Protein AF-G4Z633-F1 (afdb_monomer_lite)

Structure (mmCIF, N/CA/C/O backbone):
data_AF-G4Z633-F1
#
_entry.id   AF-G4Z633-F1
#
loop_
_atom_site.group_PDB
_atom_site.id
_atom_site.type_symbol
_atom_site.label_atom_id
_atom_site.label_alt_id
_atom_site.label_comp_id
_atom_site.label_asym_id
_atom_site.label_entity_id
_atom_site.label_seq_id
_atom_site.pdbx_PDB_ins_code
_atom_site.Cartn_x
_atom_site.Cartn_y
_atom_site.Cartn_z
_atom_site.occupancy
_atom_site.B_iso_or_equiv
_atom_site.auth_seq_id
_atom_site.auth_comp_id
_atom_site.auth_asym_id
_atom_site.auth_atom_id
_atom_site.pdbx_PDB_model_num
ATOM 1 N N . MET A 1 1 ? 22.213 8.810 -9.784 1.00 50.97 1 MET A N 1
ATOM 2 C CA . MET A 1 1 ? 20.833 9.022 -9.292 1.00 50.97 1 MET A CA 1
ATOM 3 C C . MET A 1 1 ? 20.767 9.474 -7.832 1.00 50.97 1 MET A C 1
ATOM 5 O O . MET A 1 1 ? 19.815 10.160 -7.509 1.00 50.97 1 MET A O 1
ATOM 9 N N . LEU A 1 2 ? 21.769 9.192 -6.983 1.00 57.53 2 LEU A N 1
ATOM 10 C CA . LEU A 1 2 ? 21.791 9.635 -5.573 1.00 57.53 2 LEU A CA 1
ATOM 11 C C . LEU A 1 2 ? 21.740 11.168 -5.392 1.00 57.53 2 LEU A C 1
ATOM 13 O O . LEU A 1 2 ? 20.987 11.658 -4.566 1.00 57.53 2 LEU A O 1
ATOM 17 N N . ALA A 1 3 ? 22.414 11.928 -6.261 1.00 72.62 3 ALA A N 1
ATOM 18 C CA . ALA A 1 3 ? 22.483 13.388 -6.144 1.00 72.62 3 ALA A CA 1
ATOM 19 C C . ALA A 1 3 ? 21.127 14.120 -6.228 1.00 72.62 3 ALA A C 1
ATOM 21 O O . ALA A 1 3 ? 21.006 15.223 -5.707 1.00 72.62 3 ALA A O 1
ATOM 22 N N . LEU A 1 4 ? 20.117 13.538 -6.890 1.00 76.69 4 LEU A N 1
ATOM 23 C CA . LEU A 1 4 ? 18.802 14.177 -7.018 1.00 76.69 4 LEU A CA 1
ATOM 24 C C . LEU A 1 4 ? 17.960 13.988 -5.750 1.00 76.69 4 LEU A C 1
ATOM 26 O O . LEU A 1 4 ? 17.266 14.915 -5.343 1.00 76.69 4 LEU A O 1
ATOM 30 N N . ALA A 1 5 ? 18.053 12.813 -5.118 1.00 76.88 5 ALA A N 1
ATOM 31 C CA . ALA A 1 5 ? 17.389 12.536 -3.847 1.00 76.88 5 ALA A CA 1
ATOM 32 C C . ALA A 1 5 ? 17.946 13.450 -2.747 1.00 76.88 5 ALA A C 1
ATOM 34 O O . ALA A 1 5 ? 17.180 14.164 -2.110 1.00 76.88 5 ALA A O 1
ATOM 35 N N . ASP A 1 6 ? 19.274 13.563 -2.656 1.00 82.44 6 ASP A N 1
ATOM 36 C CA . ASP A 1 6 ? 19.938 14.432 -1.677 1.00 82.44 6 ASP A CA 1
ATOM 37 C C . ASP A 1 6 ? 19.557 15.918 -1.858 1.00 82.44 6 ASP A C 1
ATOM 39 O O . ASP A 1 6 ? 19.389 16.659 -0.887 1.00 82.44 6 ASP A O 1
ATOM 43 N N . GLN A 1 7 ? 19.381 16.370 -3.107 1.00 81.81 7 GLN A N 1
ATOM 44 C CA . GLN A 1 7 ? 18.915 17.729 -3.412 1.00 81.81 7 GLN A CA 1
ATOM 45 C C . GLN A 1 7 ? 17.452 17.953 -3.010 1.00 81.81 7 GLN A C 1
ATOM 47 O O . GLN A 1 7 ? 17.113 19.031 -2.515 1.00 81.81 7 GLN A O 1
ATOM 52 N N . CYS A 1 8 ? 16.590 16.951 -3.195 1.00 84.25 8 CYS A N 1
ATOM 53 C CA . CYS A 1 8 ? 15.192 17.018 -2.768 1.00 84.25 8 CYS A CA 1
ATOM 54 C C . CYS A 1 8 ? 15.077 17.031 -1.246 1.00 84.25 8 CYS A C 1
ATOM 56 O O . CYS A 1 8 ? 14.347 17.859 -0.705 1.00 84.25 8 CYS A O 1
ATOM 58 N N . ASP A 1 9 ? 15.840 16.180 -0.566 1.00 86.06 9 ASP A N 1
ATOM 59 C CA . ASP A 1 9 ? 15.861 16.098 0.892 1.00 86.06 9 ASP A CA 1
ATOM 60 C C . ASP A 1 9 ? 16.397 17.397 1.501 1.00 86.06 9 ASP A C 1
ATOM 62 O O . ASP A 1 9 ? 15.840 17.917 2.467 1.00 86.06 9 ASP A O 1
ATOM 66 N N . SER A 1 10 ? 17.417 18.000 0.881 1.00 86.81 10 SER A N 1
ATOM 67 C CA . SER A 1 10 ? 17.934 19.309 1.287 1.00 86.81 10 SER A CA 1
ATOM 68 C C . SER A 1 10 ? 16.900 20.432 1.122 1.00 86.81 10 SER A C 1
ATOM 70 O O . SER A 1 10 ? 16.753 21.274 2.012 1.00 86.81 10 SER A O 1
ATOM 72 N N . ALA A 1 11 ? 16.152 20.448 0.013 1.00 87.44 11 ALA A N 1
ATOM 73 C CA . ALA A 1 11 ? 15.092 21.430 -0.218 1.00 87.44 11 ALA A CA 1
ATOM 74 C C . ALA A 1 11 ? 13.891 21.221 0.724 1.00 87.44 11 ALA A C 1
ATOM 76 O O . ALA A 1 11 ? 13.355 22.194 1.257 1.00 87.44 11 ALA A O 1
ATOM 77 N N . ALA A 1 12 ? 13.513 19.967 0.985 1.00 87.31 12 ALA A N 1
ATOM 78 C CA . ALA A 1 12 ? 12.457 19.612 1.929 1.00 87.31 12 ALA A CA 1
ATOM 79 C C . ALA A 1 12 ? 12.829 20.000 3.366 1.00 87.31 12 ALA A C 1
ATOM 81 O O . ALA A 1 12 ? 12.036 20.650 4.044 1.00 87.31 12 ALA A O 1
ATOM 82 N N . ALA A 1 13 ? 14.056 19.700 3.803 1.00 88.88 13 ALA A N 1
ATOM 83 C CA . ALA A 1 13 ? 14.563 20.102 5.112 1.00 88.88 13 ALA A CA 1
ATOM 84 C C . ALA A 1 13 ? 14.594 21.630 5.266 1.00 88.88 13 ALA A C 1
ATOM 86 O O . ALA A 1 13 ? 14.241 22.156 6.320 1.00 88.88 13 ALA A O 1
ATOM 87 N N . TRP A 1 14 ? 14.954 22.357 4.204 1.00 92.00 14 TRP A N 1
ATOM 88 C CA . TRP A 1 14 ? 14.932 23.820 4.201 1.00 92.00 14 TRP A CA 1
ATOM 89 C C . TRP A 1 14 ? 13.507 24.383 4.338 1.00 92.00 14 TRP A C 1
ATOM 91 O O . TRP A 1 14 ? 13.270 25.262 5.168 1.00 92.00 14 TRP A O 1
ATOM 101 N N . LEU A 1 15 ? 12.538 23.837 3.592 1.00 90.12 15 LEU A N 1
ATOM 102 C CA . LEU A 1 15 ? 11.120 24.208 3.709 1.00 90.12 15 LEU A CA 1
ATOM 103 C C . LEU A 1 15 ? 10.541 23.871 5.089 1.00 90.12 15 LEU A C 1
ATOM 105 O O . LEU A 1 15 ? 9.742 24.639 5.632 1.00 90.12 15 LEU A O 1
ATOM 109 N N . GLN A 1 16 ? 10.957 22.744 5.667 1.00 91.69 16 GLN A N 1
ATOM 110 C CA . GLN A 1 16 ? 10.546 22.305 6.996 1.00 91.69 16 GLN A CA 1
ATOM 111 C C . GLN A 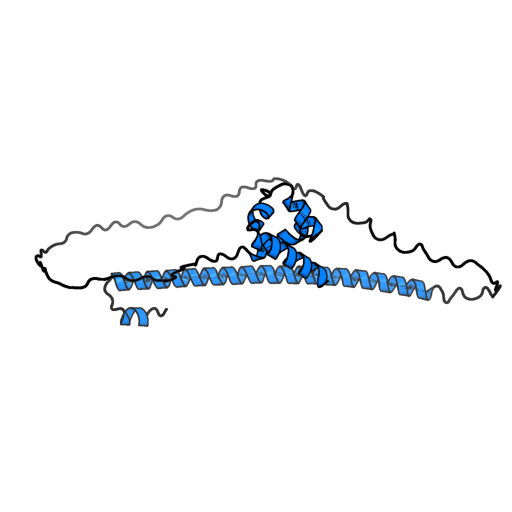1 16 ? 11.127 23.206 8.093 1.00 91.69 16 GLN A C 1
ATOM 113 O O . GLN A 1 16 ? 10.398 23.614 8.993 1.00 91.69 16 GLN A O 1
ATOM 118 N N . GLN A 1 17 ? 12.404 23.588 7.992 1.00 89.31 17 GLN A N 1
ATOM 119 C CA . GLN A 1 17 ? 13.057 24.497 8.939 1.00 89.31 17 GLN A CA 1
ATOM 120 C C . GLN A 1 17 ? 12.431 25.900 8.923 1.00 89.31 17 GLN A C 1
ATOM 122 O O . GLN A 1 17 ? 12.363 26.555 9.961 1.00 89.31 17 GLN A O 1
ATOM 127 N N . GLY A 1 18 ? 11.946 26.348 7.762 1.00 86.31 18 GLY A N 1
ATOM 128 C CA . GLY A 1 18 ? 11.204 27.602 7.624 1.00 86.31 18 GLY A CA 1
ATOM 129 C C . GLY A 1 18 ? 9.728 27.522 8.029 1.00 86.31 18 GLY A C 1
ATOM 130 O O . GLY A 1 18 ? 9.049 28.544 7.987 1.00 86.31 18 GLY A O 1
ATOM 131 N N . GLY A 1 19 ? 9.203 26.337 8.367 1.00 88.25 19 GLY A N 1
ATOM 132 C CA . GLY A 1 19 ? 7.770 26.134 8.621 1.00 88.25 19 GLY A CA 1
ATOM 133 C C . GLY A 1 19 ? 6.880 26.422 7.404 1.00 88.25 19 GLY A C 1
ATOM 134 O O . GLY A 1 19 ? 5.682 26.638 7.553 1.00 88.25 19 GLY A O 1
ATOM 135 N N . MET A 1 20 ? 7.453 26.448 6.195 1.00 90.44 20 MET A N 1
ATOM 136 C CA . MET A 1 20 ? 6.768 26.864 4.964 1.00 90.44 20 MET A CA 1
ATOM 137 C C . MET A 1 20 ? 6.373 25.692 4.065 1.00 90.44 20 MET A C 1
ATOM 139 O O . MET A 1 20 ? 5.813 25.904 2.992 1.00 90.44 20 MET A O 1
ATOM 143 N N . ILE A 1 21 ? 6.640 24.456 4.492 1.00 88.69 21 ILE A N 1
ATOM 144 C CA . ILE A 1 21 ? 6.347 23.250 3.710 1.00 88.6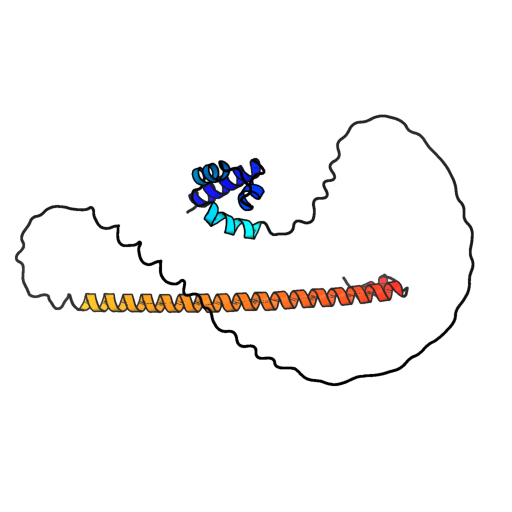9 21 ILE A CA 1
ATOM 145 C C . ILE A 1 21 ? 4.851 23.123 3.386 1.00 88.69 21 ILE A C 1
ATOM 147 O O . ILE A 1 21 ? 4.485 22.890 2.236 1.00 88.69 21 ILE A O 1
ATOM 151 N N . GLU A 1 22 ? 3.971 23.375 4.359 1.00 89.00 22 GLU A N 1
ATOM 152 C CA . GLU A 1 22 ? 2.524 23.320 4.136 1.00 89.00 22 GLU A CA 1
ATOM 153 C C . GLU A 1 22 ? 2.033 24.442 3.218 1.00 89.00 22 GLU A C 1
ATOM 155 O O . GLU A 1 22 ? 1.250 24.184 2.306 1.00 89.00 22 GLU A O 1
ATOM 160 N N . LEU A 1 23 ? 2.521 25.670 3.418 1.00 87.56 23 LEU A N 1
ATOM 161 C CA . LEU A 1 23 ? 2.158 26.827 2.591 1.00 87.56 23 LEU A CA 1
ATOM 162 C C . LEU A 1 23 ? 2.595 26.625 1.137 1.00 87.56 23 LEU A C 1
ATOM 164 O O . LEU A 1 23 ? 1.841 26.912 0.207 1.00 87.56 23 LEU A O 1
ATOM 168 N N . TYR A 1 24 ? 3.790 26.069 0.940 1.00 88.56 24 TYR A N 1
ATOM 169 C CA . TYR A 1 24 ? 4.311 25.729 -0.377 1.00 88.56 24 TYR A CA 1
ATOM 170 C C . TYR A 1 24 ? 3.452 24.667 -1.072 1.00 88.56 24 TYR A C 1
ATOM 172 O O . TYR A 1 24 ? 3.054 24.855 -2.221 1.00 88.56 24 TYR A O 1
ATOM 180 N N . HIS A 1 25 ? 3.094 23.586 -0.373 1.00 87.00 25 HIS A N 1
ATOM 181 C CA . HIS A 1 25 ? 2.258 22.525 -0.942 1.00 87.00 25 HIS A CA 1
ATOM 182 C C . HIS A 1 25 ? 0.812 22.953 -1.214 1.00 87.00 25 HIS A C 1
ATOM 184 O O . HIS A 1 25 ? 0.200 22.440 -2.150 1.00 87.00 25 HIS A O 1
ATOM 190 N N . ARG A 1 26 ? 0.270 23.897 -0.437 1.00 87.06 26 ARG A N 1
ATOM 191 C CA . ARG A 1 26 ? -1.062 24.482 -0.664 1.00 87.06 26 ARG A CA 1
ATOM 192 C C . ARG A 1 26 ? -1.075 25.540 -1.772 1.00 87.06 26 ARG A C 1
ATOM 194 O O . ARG A 1 26 ? -2.150 25.942 -2.204 1.00 87.06 26 ARG A O 1
ATOM 201 N N . GLY A 1 27 ? 0.094 25.976 -2.250 1.00 87.19 27 GLY A N 1
ATOM 202 C CA . GLY A 1 27 ? 0.210 27.067 -3.221 1.00 87.19 27 GLY A CA 1
ATOM 203 C C . GLY A 1 27 ? -0.073 28.451 -2.624 1.00 87.19 27 GLY A C 1
ATOM 204 O O . GLY A 1 27 ? -0.324 29.393 -3.367 1.00 87.19 27 GLY A O 1
ATOM 205 N N . GLU A 1 28 ? -0.031 28.570 -1.296 1.00 89.38 28 GLU A N 1
ATOM 206 C CA . GLU A 1 28 ? -0.253 29.811 -0.537 1.00 89.38 28 GLU A CA 1
ATOM 207 C C . GLU A 1 28 ? 1.065 30.509 -0.164 1.00 89.38 28 GLU A C 1
ATOM 209 O O . GLU A 1 28 ? 1.076 31.503 0.558 1.00 89.38 28 GLU A O 1
ATOM 214 N N . ALA A 1 29 ? 2.194 29.979 -0.631 1.00 87.88 29 ALA A N 1
ATOM 215 C CA . ALA A 1 29 ? 3.501 30.562 -0.391 1.00 87.88 29 ALA A CA 1
ATOM 216 C C . ALA A 1 29 ? 3.714 31.881 -1.149 1.00 87.88 29 ALA A C 1
ATOM 218 O O . ALA A 1 29 ? 3.215 32.077 -2.259 1.00 87.88 29 ALA A O 1
ATOM 219 N N . ASP A 1 30 ? 4.543 32.752 -0.570 1.00 90.06 30 ASP A N 1
ATOM 220 C CA . ASP A 1 30 ? 5.004 33.979 -1.219 1.00 90.06 30 ASP A CA 1
ATOM 221 C C . ASP A 1 30 ? 5.617 33.692 -2.594 1.00 90.06 30 ASP A C 1
ATOM 223 O O . ASP A 1 30 ? 6.316 32.697 -2.780 1.00 90.06 30 ASP A O 1
ATOM 227 N N . GLN A 1 31 ? 5.449 34.615 -3.546 1.00 89.19 31 GLN A N 1
ATOM 228 C CA . GLN A 1 31 ? 5.941 34.467 -4.929 1.00 89.19 31 GLN A CA 1
ATOM 229 C C . GLN A 1 31 ? 7.456 34.209 -5.028 1.00 89.19 31 GLN A C 1
ATOM 231 O O . GLN A 1 31 ? 7.930 33.664 -6.022 1.00 89.19 31 GLN A O 1
ATOM 236 N N . ASN A 1 32 ? 8.220 34.563 -3.992 1.00 91.12 32 ASN A N 1
ATOM 237 C CA . ASN A 1 32 ? 9.661 34.324 -3.924 1.00 91.12 32 ASN A CA 1
ATOM 238 C C . ASN A 1 32 ? 10.023 32.894 -3.492 1.00 91.12 32 ASN A C 1
ATOM 240 O O . ASN A 1 32 ? 11.133 32.441 -3.772 1.00 91.12 32 ASN A O 1
ATOM 244 N N . LEU A 1 33 ? 9.121 32.180 -2.811 1.00 88.94 33 LEU A N 1
ATOM 245 C CA . LEU A 1 33 ? 9.393 30.850 -2.270 1.00 88.94 33 LEU A CA 1
ATOM 246 C C . LEU A 1 33 ? 9.562 29.797 -3.382 1.00 88.94 33 LEU A C 1
ATOM 248 O O . LEU A 1 33 ? 10.562 29.080 -3.344 1.00 88.94 33 LEU A O 1
ATOM 252 N N . PRO A 1 34 ? 8.690 29.716 -4.413 1.00 88.12 34 PRO A N 1
ATOM 253 C CA . PRO A 1 34 ? 8.869 28.761 -5.506 1.00 88.12 34 PRO A CA 1
ATOM 254 C C . PRO A 1 34 ? 10.168 28.949 -6.275 1.00 88.12 34 PRO A C 1
ATOM 256 O O . PRO A 1 34 ? 10.821 27.961 -6.589 1.00 88.12 34 PRO A O 1
ATOM 259 N N . VAL A 1 35 ? 10.592 30.196 -6.486 1.00 90.50 35 VAL A N 1
ATOM 260 C CA . VAL A 1 35 ? 11.853 30.509 -7.171 1.00 90.50 35 VAL A CA 1
ATOM 261 C C . VAL A 1 35 ? 13.055 30.005 -6.366 1.00 90.50 35 VAL A C 1
ATOM 263 O O . VAL A 1 35 ? 13.997 29.456 -6.932 1.00 90.50 35 VAL A O 1
ATOM 266 N N . GLN A 1 36 ? 13.031 30.145 -5.038 1.00 88.50 36 GLN A N 1
ATOM 267 C CA . GLN A 1 36 ? 14.106 29.645 -4.172 1.00 88.50 36 GLN A CA 1
ATOM 268 C C . GLN A 1 36 ? 14.142 28.115 -4.103 1.00 88.50 36 GLN A C 1
ATOM 270 O O . GLN A 1 36 ? 15.223 27.526 -4.039 1.00 88.50 36 GLN A O 1
ATOM 275 N N . VAL A 1 37 ? 12.976 27.469 -4.137 1.00 90.06 37 VAL A N 1
ATOM 276 C CA . VAL A 1 37 ? 12.876 26.006 -4.188 1.00 90.06 37 VAL A CA 1
ATOM 277 C C . VAL A 1 37 ? 13.373 25.484 -5.537 1.00 90.06 37 VAL A C 1
ATOM 279 O O . VAL A 1 37 ? 14.175 24.557 -5.558 1.00 90.06 37 VAL A O 1
ATOM 282 N N . GLU A 1 38 ? 12.996 26.123 -6.645 1.00 89.12 38 GLU A N 1
ATOM 283 C CA . GLU A 1 38 ? 13.435 25.766 -8.000 1.00 89.12 38 GLU A CA 1
ATOM 284 C C . GLU A 1 38 ? 14.951 25.947 -8.189 1.00 89.12 38 GLU A C 1
ATOM 286 O O . GLU A 1 38 ? 15.607 25.095 -8.786 1.00 89.12 38 GLU A O 1
ATOM 291 N N . GLN A 1 39 ? 15.545 26.994 -7.599 1.00 87.94 39 GLN A N 1
ATOM 292 C CA . GLN A 1 39 ? 17.004 27.185 -7.585 1.00 87.94 39 GLN A CA 1
ATOM 293 C C . GLN A 1 39 ? 17.753 26.066 -6.851 1.00 87.94 39 GLN A C 1
ATOM 295 O O . GLN A 1 39 ? 18.883 25.741 -7.214 1.00 87.94 39 GLN A O 1
ATOM 300 N N . ARG A 1 40 ? 17.153 25.497 -5.800 1.00 86.69 40 ARG A N 1
ATOM 301 C CA . ARG A 1 40 ? 17.761 24.422 -5.000 1.00 86.69 40 ARG A CA 1
ATOM 302 C C . ARG A 1 40 ? 17.497 23.044 -5.592 1.00 86.69 40 ARG A C 1
ATOM 304 O O . ARG A 1 40 ? 18.358 22.173 -5.522 1.00 86.69 40 ARG A O 1
ATOM 311 N N . CYS A 1 41 ? 16.313 22.851 -6.158 1.00 89.25 41 CYS A N 1
ATOM 312 C CA . CYS A 1 41 ? 15.884 21.603 -6.753 1.00 89.25 41 CYS A CA 1
ATOM 313 C C . CYS A 1 41 ? 14.908 21.889 -7.914 1.00 89.25 41 CYS A C 1
ATOM 315 O O . CYS A 1 41 ? 13.710 22.084 -7.688 1.00 89.25 41 CYS A O 1
ATOM 317 N N . PRO A 1 42 ? 15.395 21.863 -9.168 1.00 87.00 42 PRO A N 1
ATOM 318 C CA . PRO A 1 42 ? 14.579 22.161 -10.349 1.00 87.00 42 PRO A CA 1
ATOM 319 C C . PRO A 1 42 ? 13.367 21.235 -10.522 1.00 87.00 42 PRO A C 1
ATOM 321 O O . PRO A 1 42 ? 12.350 21.632 -11.077 1.00 87.00 42 PRO A O 1
ATOM 324 N N . HIS A 1 43 ? 13.453 20.001 -10.014 1.00 83.31 43 HIS A N 1
ATOM 325 C CA . HIS A 1 43 ? 12.406 18.980 -10.143 1.00 83.31 43 HIS A CA 1
ATOM 326 C C . HIS A 1 43 ? 11.562 18.804 -8.874 1.00 83.31 43 HIS A C 1
ATOM 328 O O . HIS A 1 43 ? 10.785 17.853 -8.768 1.00 83.31 43 HIS A O 1
ATOM 334 N N . TYR A 1 44 ? 11.682 19.709 -7.899 1.00 84.75 44 TYR A N 1
ATOM 335 C CA . TYR A 1 44 ? 11.008 19.557 -6.610 1.00 84.75 44 TYR A CA 1
ATOM 336 C C . TYR A 1 44 ? 9.486 19.478 -6.749 1.00 84.75 44 TYR A C 1
ATOM 338 O O . TYR A 1 44 ? 8.842 18.681 -6.075 1.00 84.75 44 TYR A O 1
ATOM 346 N N . GLN A 1 45 ? 8.892 20.252 -7.661 1.00 81.50 45 GLN A N 1
ATOM 347 C CA . GLN A 1 45 ? 7.443 20.254 -7.861 1.00 81.50 45 GLN A CA 1
ATOM 348 C C . GLN A 1 45 ? 6.929 18.917 -8.417 1.00 81.50 45 GLN A C 1
ATOM 350 O O . GLN A 1 45 ? 5.877 18.436 -7.995 1.00 81.50 45 GLN A O 1
ATOM 355 N N . GLU A 1 46 ? 7.682 18.283 -9.313 1.00 82.81 46 GLU A N 1
ATOM 356 C CA . GLU A 1 46 ? 7.345 16.971 -9.878 1.00 82.81 46 GLU A CA 1
ATOM 357 C C . GLU A 1 46 ? 7.478 15.867 -8.823 1.00 82.81 46 GLU A C 1
ATOM 359 O O . GLU A 1 46 ? 6.640 14.966 -8.751 1.00 82.81 46 GLU A O 1
ATOM 364 N N . LEU A 1 47 ? 8.491 15.982 -7.960 1.00 77.25 47 LEU A N 1
ATOM 365 C CA . LEU A 1 47 ? 8.803 14.999 -6.925 1.00 77.25 47 LEU A CA 1
ATOM 366 C C . LEU A 1 47 ? 7.963 15.176 -5.647 1.00 77.25 47 LEU A C 1
ATOM 368 O O . LEU A 1 47 ? 7.671 14.198 -4.963 1.00 77.25 47 LEU A O 1
ATOM 372 N N . SER A 1 48 ? 7.475 16.389 -5.367 1.00 71.31 48 SER A N 1
ATOM 373 C CA . SER A 1 48 ? 6.636 16.732 -4.204 1.00 71.31 48 SER A CA 1
ATOM 374 C C . SER A 1 48 ? 5.400 15.843 -4.047 1.00 71.31 48 SER A C 1
ATOM 376 O O . SER A 1 48 ? 5.017 15.492 -2.931 1.00 71.31 48 SER A O 1
ATOM 378 N N . ARG A 1 49 ? 4.806 15.418 -5.168 1.00 70.75 49 ARG A N 1
ATOM 379 C CA . ARG A 1 49 ? 3.630 14.537 -5.192 1.00 70.75 49 ARG A CA 1
ATOM 380 C C . ARG A 1 49 ? 3.917 13.155 -4.609 1.00 70.75 49 ARG A C 1
ATOM 382 O O . ARG A 1 49 ? 3.022 12.539 -4.044 1.00 70.75 49 ARG A O 1
ATOM 389 N N . PHE A 1 50 ? 5.155 12.681 -4.726 1.00 68.44 50 PHE A N 1
ATOM 390 C CA . PHE A 1 50 ? 5.573 11.400 -4.161 1.00 68.44 50 PHE A CA 1
ATOM 391 C C . PHE A 1 50 ? 5.833 11.507 -2.656 1.00 68.44 50 PHE A C 1
ATOM 393 O O . PHE A 1 50 ? 5.581 10.551 -1.930 1.00 68.44 50 PHE A O 1
ATOM 400 N N . PHE A 1 51 ? 6.255 12.67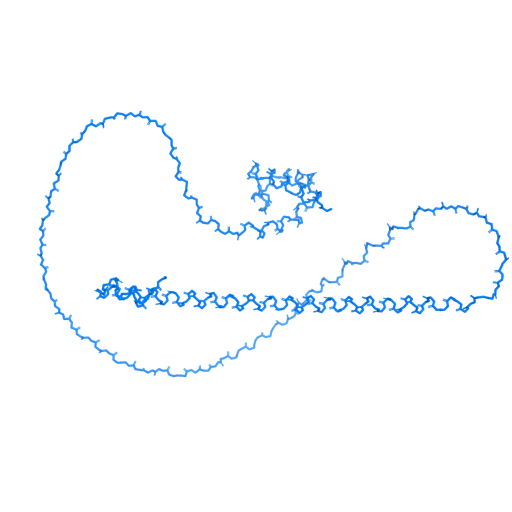8 -2.173 1.00 65.31 51 PHE A N 1
ATOM 401 C CA . PHE A 1 51 ? 6.450 12.928 -0.743 1.00 65.31 51 PHE A CA 1
ATOM 402 C C . PHE A 1 51 ? 5.126 13.132 0.011 1.00 65.31 51 PHE A C 1
ATOM 404 O O . PHE A 1 51 ? 5.007 12.690 1.151 1.00 65.31 51 PHE A O 1
ATOM 411 N N . GLN A 1 52 ? 4.096 13.710 -0.623 1.00 61.66 52 GLN A N 1
ATOM 412 C CA . GLN A 1 52 ? 2.758 13.830 -0.016 1.00 61.66 52 GLN A CA 1
ATOM 413 C C . GLN A 1 52 ? 2.135 12.471 0.326 1.00 61.66 52 GLN A C 1
ATOM 415 O O . GLN A 1 52 ? 1.507 12.335 1.372 1.00 61.66 52 GLN A O 1
ATOM 420 N N . ALA A 1 53 ? 2.373 11.448 -0.500 1.00 54.41 53 ALA A N 1
ATOM 421 C CA . ALA A 1 53 ? 1.850 10.101 -0.269 1.00 54.41 53 ALA A CA 1
ATOM 422 C C . ALA A 1 53 ? 2.433 9.416 0.984 1.00 54.41 53 ALA A C 1
ATOM 424 O O . ALA A 1 53 ? 1.861 8.443 1.465 1.00 54.41 53 ALA A O 1
ATOM 425 N N . VAL A 1 54 ? 3.555 9.913 1.519 1.00 51.25 54 VAL A N 1
ATOM 426 C CA . VAL A 1 54 ? 4.233 9.336 2.693 1.00 51.25 54 VAL A CA 1
ATOM 427 C C . VAL A 1 54 ? 3.840 10.051 3.995 1.00 51.25 54 VAL A C 1
ATOM 429 O O . VAL A 1 54 ? 3.965 9.473 5.071 1.00 51.25 54 VAL A O 1
ATOM 432 N N . VAL A 1 55 ? 3.324 11.285 3.922 1.00 48.97 55 VAL A N 1
ATOM 433 C CA . VAL A 1 55 ? 2.998 12.106 5.107 1.00 48.97 55 VAL A CA 1
ATOM 434 C C . VAL A 1 55 ? 1.549 11.910 5.593 1.00 48.97 55 VAL A C 1
ATOM 436 O O . VAL A 1 55 ? 1.246 12.229 6.740 1.00 48.97 55 VAL A O 1
ATOM 439 N N . GLU A 1 56 ? 0.660 11.291 4.808 1.00 43.62 56 GLU A N 1
ATOM 440 C CA . GLU A 1 56 ? -0.705 10.926 5.242 1.00 43.62 56 GLU A CA 1
ATOM 441 C C . GLU A 1 56 ? -0.764 9.606 6.046 1.00 43.62 56 GLU A C 1
ATOM 443 O O . GLU A 1 56 ? -1.622 8.752 5.825 1.00 43.62 56 GLU A O 1
ATOM 448 N N . VAL A 1 57 ? 0.127 9.438 7.028 1.00 38.53 57 VAL A N 1
ATOM 449 C CA . VAL A 1 57 ? -0.087 8.483 8.128 1.00 38.53 57 VAL A CA 1
ATOM 450 C C . VAL A 1 57 ? -0.572 9.286 9.341 1.00 38.53 57 VAL A C 1
ATOM 452 O O . VAL A 1 57 ? 0.152 10.163 9.817 1.00 38.53 57 VAL A O 1
ATOM 455 N N . PRO A 1 58 ? -1.787 9.038 9.862 1.00 40.75 58 PRO A N 1
ATOM 456 C CA . PRO A 1 58 ? -2.356 9.842 10.932 1.00 40.75 58 PRO A CA 1
ATOM 457 C C . PRO A 1 58 ? -1.648 9.523 12.253 1.00 40.75 58 PRO A C 1
ATOM 459 O O . PRO A 1 58 ? -2.006 8.578 12.954 1.00 40.75 58 PRO A O 1
ATOM 462 N N . SER A 1 59 ? -0.657 10.334 12.627 1.00 34.66 59 SER A N 1
ATOM 463 C CA . SER A 1 59 ? -0.136 10.339 13.995 1.00 34.66 59 SER A CA 1
ATOM 464 C C . SER A 1 59 ? -1.067 11.158 14.883 1.00 34.66 59 SER A C 1
ATOM 466 O O . SER A 1 59 ? -0.843 12.327 15.189 1.00 34.66 59 SER A O 1
ATOM 468 N N . ALA A 1 60 ? -2.166 10.524 15.274 1.00 49.34 60 ALA A N 1
ATOM 469 C CA . ALA A 1 60 ? -3.034 10.995 16.335 1.00 49.34 60 ALA A CA 1
ATOM 470 C C . ALA A 1 60 ? -2.495 10.555 17.702 1.00 49.34 60 ALA A C 1
ATOM 472 O O . ALA A 1 60 ? -3.194 9.836 18.392 1.00 49.34 60 ALA A O 1
ATOM 473 N N . VAL A 1 61 ? -1.289 10.969 18.113 1.00 49.62 61 VAL A N 1
ATOM 474 C CA . VAL A 1 61 ? -0.943 11.137 19.540 1.00 49.62 61 VAL A CA 1
ATOM 475 C C . VAL A 1 61 ? 0.262 12.079 19.662 1.00 49.62 61 VAL A C 1
ATOM 477 O O .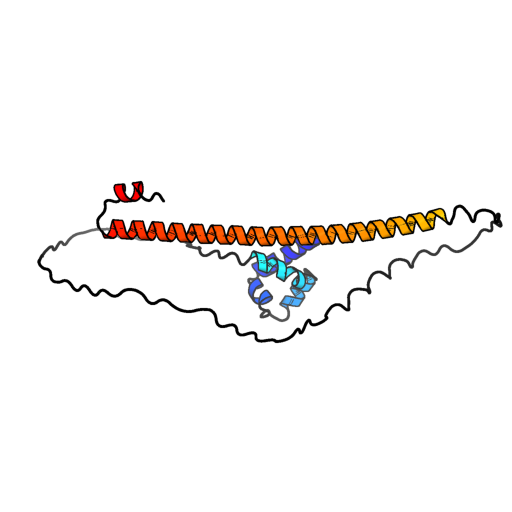 VAL A 1 61 ? 1.369 11.766 19.235 1.00 49.62 61 VAL A O 1
ATOM 480 N N . SER A 1 62 ? 0.079 13.224 20.310 1.00 37.59 62 SER A N 1
ATOM 481 C CA . SER A 1 62 ? 1.164 13.901 21.026 1.00 37.59 62 SER A CA 1
ATOM 482 C C . SER A 1 62 ? 0.585 14.487 22.302 1.00 37.59 62 SER A C 1
ATOM 484 O O . SER A 1 62 ? 0.174 15.641 22.373 1.00 37.59 62 SER A O 1
ATOM 486 N N . VAL A 1 63 ? 0.512 13.614 23.306 1.00 48.38 63 VAL A N 1
ATOM 487 C CA . VAL A 1 63 ? 0.557 14.002 24.711 1.00 48.38 63 VAL A CA 1
ATOM 488 C C . VAL A 1 63 ? 1.989 14.473 24.954 1.00 48.38 63 VAL A C 1
ATOM 490 O O . VAL A 1 63 ? 2.898 13.652 25.024 1.00 48.38 63 VAL A O 1
ATOM 493 N N . SER A 1 64 ? 2.191 15.786 25.038 1.00 39.09 64 SER A N 1
ATOM 494 C CA . SER A 1 64 ? 3.415 16.364 25.594 1.00 39.09 64 SER A CA 1
ATOM 495 C C . SER A 1 64 ? 3.112 16.852 27.000 1.00 39.09 64 SER A C 1
ATOM 497 O O . SER A 1 64 ? 2.735 18.001 27.219 1.00 39.09 64 SER A O 1
ATOM 499 N N . ASP A 1 65 ? 3.262 15.921 27.934 1.00 41.09 65 ASP A N 1
ATOM 500 C CA . ASP A 1 65 ? 3.636 16.204 29.310 1.00 41.09 65 ASP A CA 1
ATOM 501 C C . ASP A 1 65 ? 5.121 16.602 29.279 1.00 41.09 65 ASP A C 1
ATOM 503 O O . ASP A 1 65 ? 5.960 15.819 28.827 1.00 41.09 65 ASP A O 1
ATOM 507 N N . ASN A 1 66 ? 5.456 17.838 29.657 1.00 40.31 66 ASN A N 1
ATOM 508 C CA . ASN A 1 66 ? 6.846 18.190 29.935 1.00 40.31 66 ASN A CA 1
ATOM 509 C C . ASN A 1 66 ? 6.944 19.209 31.071 1.00 40.31 66 ASN A C 1
ATOM 511 O O . ASN A 1 66 ? 6.748 20.415 30.912 1.00 40.31 66 ASN A O 1
ATOM 515 N N . SER A 1 67 ? 7.276 18.648 32.223 1.00 43.50 67 SER A N 1
ATOM 516 C CA . SER A 1 67 ? 7.682 19.254 33.479 1.00 43.50 67 SER A CA 1
ATOM 517 C C . SER A 1 67 ? 8.929 20.138 33.354 1.00 43.50 67 SER A C 1
ATOM 519 O O . SER A 1 67 ? 9.952 19.713 32.826 1.00 43.50 67 SER A O 1
ATOM 521 N N . ASN A 1 68 ? 8.850 21.344 33.920 1.00 35.34 68 ASN A N 1
ATOM 522 C CA . ASN A 1 68 ? 9.920 22.127 34.569 1.00 35.34 68 ASN A CA 1
ATOM 523 C C . ASN A 1 68 ? 9.256 23.447 35.010 1.00 35.34 68 ASN A C 1
ATOM 525 O O . ASN A 1 68 ? 8.664 24.127 34.186 1.00 35.34 68 ASN A O 1
ATOM 529 N N . GLY A 1 69 ? 9.230 23.912 36.254 1.00 31.97 69 GLY A N 1
ATOM 530 C CA . GLY A 1 69 ? 10.075 23.682 37.414 1.00 31.97 69 GLY A CA 1
ATOM 531 C C . GLY A 1 69 ? 10.379 25.062 38.007 1.00 31.97 69 GLY A C 1
ATOM 532 O O . GLY A 1 69 ? 11.224 25.764 37.468 1.00 31.97 6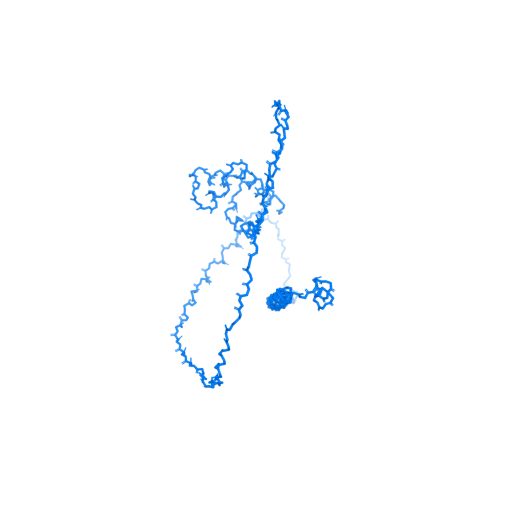9 GLY A O 1
ATOM 533 N N . ALA A 1 70 ? 9.688 25.468 39.078 1.00 32.47 70 ALA A N 1
ATOM 534 C CA . ALA A 1 70 ? 10.176 26.474 40.029 1.00 32.47 70 ALA A CA 1
ATOM 535 C C . ALA A 1 70 ? 9.369 26.429 41.349 1.00 32.47 70 ALA A C 1
ATOM 537 O O . ALA A 1 70 ? 8.167 26.165 41.307 1.00 32.47 70 ALA A O 1
ATOM 538 N N . PRO A 1 71 ? 10.009 26.660 42.513 1.00 48.09 71 PRO A N 1
ATOM 539 C CA . PRO A 1 71 ? 9.491 26.291 43.830 1.00 48.09 71 PRO A CA 1
ATOM 540 C C . PRO A 1 71 ? 8.906 27.489 44.593 1.00 48.09 71 PRO A C 1
ATOM 542 O O . PRO A 1 71 ? 9.440 28.588 44.490 1.00 48.09 71 PRO A O 1
ATOM 545 N N . ALA A 1 72 ? 7.896 27.273 45.442 1.00 34.56 72 ALA A N 1
ATOM 546 C CA . ALA A 1 72 ? 7.722 28.027 46.692 1.00 34.56 72 ALA A CA 1
ATOM 547 C C . ALA A 1 72 ? 6.567 27.473 47.545 1.00 34.56 72 ALA A C 1
ATOM 549 O O . ALA A 1 72 ? 5.412 27.536 47.152 1.00 34.56 72 ALA A O 1
ATOM 550 N N . LEU A 1 73 ? 6.954 27.000 48.732 1.00 42.75 73 LEU A N 1
ATOM 551 C CA . LEU A 1 73 ? 6.316 27.156 50.042 1.00 42.75 73 LEU A CA 1
ATOM 552 C C . LEU A 1 73 ? 4.824 26.814 50.277 1.00 42.75 73 LEU A C 1
ATOM 554 O O . LEU A 1 73 ? 3.912 27.335 49.651 1.00 42.75 73 LEU A O 1
ATOM 558 N N . VAL A 1 74 ? 4.659 26.124 51.416 1.00 38.28 74 VAL A N 1
ATOM 559 C CA . VAL A 1 74 ? 3.533 26.087 52.375 1.00 38.28 74 VAL A CA 1
ATOM 560 C C . VAL A 1 74 ? 2.753 24.761 52.410 1.00 38.28 74 VAL A C 1
ATOM 562 O O . VAL A 1 74 ? 1.790 24.542 51.687 1.00 38.28 74 VAL A O 1
ATOM 565 N N . ALA A 1 75 ? 3.165 23.894 53.340 1.00 43.94 75 ALA A N 1
ATOM 566 C CA . ALA A 1 75 ? 2.281 23.007 54.113 1.00 43.94 75 ALA A CA 1
ATOM 567 C C . ALA A 1 75 ? 1.701 23.806 55.317 1.00 43.94 75 ALA A C 1
ATOM 569 O O . ALA A 1 75 ? 2.270 24.871 55.586 1.00 43.94 75 ALA A O 1
ATOM 570 N N . PRO A 1 76 ? 0.695 23.347 56.111 1.00 46.00 76 PRO A N 1
ATOM 571 C CA . PRO A 1 76 ? 0.104 21.993 56.198 1.00 46.00 76 PRO A CA 1
ATOM 572 C C . PRO A 1 76 ? -1.456 21.912 56.349 1.00 46.00 76 PRO A C 1
ATOM 574 O O . PRO A 1 76 ? -2.090 22.916 56.637 1.00 46.00 76 PRO A O 1
ATOM 577 N N . GLU A 1 77 ? -2.017 20.697 56.149 1.00 35.22 77 GLU A N 1
ATOM 578 C CA . GLU A 1 77 ? -3.120 19.955 56.857 1.00 35.22 77 GLU A CA 1
ATOM 579 C C . GLU A 1 77 ? -4.362 20.656 57.517 1.00 35.22 77 GLU A C 1
ATOM 581 O O . GLU A 1 77 ? -4.333 21.846 57.801 1.00 35.22 77 GLU A O 1
ATOM 586 N N . PRO A 1 78 ? -5.400 19.926 58.017 1.00 54.22 78 PRO A N 1
ATOM 587 C CA . PRO A 1 78 ? -6.169 18.784 57.481 1.00 54.22 78 PRO A CA 1
ATOM 588 C C . PRO A 1 78 ? -7.710 18.888 57.759 1.00 54.22 78 PRO A C 1
ATOM 590 O O . PRO A 1 78 ? -8.195 19.831 58.377 1.00 54.22 78 PRO A O 1
ATOM 593 N N . ALA A 1 79 ? -8.441 17.810 57.421 1.00 36.62 79 ALA A N 1
ATOM 594 C CA . ALA A 1 79 ? -9.627 17.258 58.115 1.00 36.62 79 ALA A CA 1
ATOM 595 C C . ALA A 1 79 ? -11.072 17.527 57.617 1.00 36.62 79 ALA A C 1
ATOM 597 O O . ALA A 1 79 ? -11.541 18.656 57.543 1.00 36.62 79 ALA A O 1
ATOM 598 N N . ARG A 1 80 ? -11.800 16.389 57.537 1.00 38.66 80 ARG A N 1
ATOM 599 C CA . ARG A 1 80 ? -13.261 16.152 57.687 1.00 38.66 80 ARG A CA 1
ATOM 600 C C . ARG A 1 80 ? -14.155 16.691 56.551 1.00 38.66 80 ARG A C 1
ATOM 602 O O . ARG A 1 80 ? -13.972 17.790 56.073 1.00 38.66 80 ARG A O 1
ATOM 609 N N . ASN A 1 81 ? -15.167 15.965 56.073 1.00 41.72 81 ASN A N 1
ATOM 610 C CA . ASN A 1 81 ? -16.231 15.355 56.866 1.00 41.72 81 ASN A CA 1
ATOM 611 C C . ASN A 1 81 ? -17.004 14.273 56.077 1.00 41.72 81 ASN A C 1
ATOM 613 O O . ASN A 1 81 ? -17.164 14.371 54.863 1.00 41.72 81 ASN A O 1
ATOM 617 N N . MET A 1 82 ? -17.493 13.274 56.813 1.00 37.34 82 MET A N 1
ATOM 618 C CA . MET A 1 82 ? -18.440 12.239 56.396 1.00 37.34 82 MET A CA 1
ATOM 619 C C . MET A 1 82 ? -19.885 12.761 56.400 1.00 37.34 82 MET A C 1
ATOM 621 O O . MET A 1 82 ? -20.221 13.598 57.233 1.00 37.34 82 MET A O 1
ATOM 625 N N . GLN A 1 83 ? -20.730 12.180 55.545 1.00 43.25 83 GLN A N 1
ATOM 626 C CA . GLN A 1 83 ? -22.185 11.947 55.686 1.00 43.25 83 GLN A CA 1
ATOM 627 C C . GLN A 1 83 ? -22.575 11.189 54.401 1.00 43.25 83 GLN A C 1
ATOM 629 O O . GLN A 1 83 ? -22.376 11.722 53.316 1.00 43.25 83 GLN A O 1
ATOM 634 N N . GLU A 1 84 ? -22.873 9.890 54.349 1.00 39.69 84 GLU A N 1
ATOM 635 C CA . GLU A 1 84 ? -23.793 9.008 55.092 1.00 39.69 84 GLU A CA 1
ATOM 636 C C . GLU A 1 84 ? -25.278 9.410 55.027 1.00 39.69 84 GLU A C 1
ATOM 638 O O . GLU A 1 84 ? -25.633 10.536 55.368 1.00 39.69 84 GLU A O 1
ATOM 643 N N . LEU A 1 85 ? -26.091 8.394 54.683 1.00 48.06 85 LEU A N 1
ATOM 644 C CA . LEU A 1 85 ? -27.558 8.265 54.711 1.00 48.06 85 LEU A CA 1
ATOM 645 C C . LEU A 1 85 ? -28.281 8.781 53.439 1.00 48.06 85 LEU A C 1
ATOM 647 O O . LEU A 1 85 ? -28.003 9.864 52.948 1.00 48.06 85 LEU A O 1
ATOM 651 N N . ASP A 1 86 ? -29.233 8.076 52.823 1.00 42.09 86 ASP A N 1
ATOM 652 C CA . ASP A 1 86 ? -29.932 6.864 53.243 1.00 42.09 86 ASP A CA 1
ATOM 653 C C . ASP A 1 86 ? -30.696 6.204 52.080 1.00 42.09 86 ASP A C 1
ATOM 655 O O . ASP A 1 86 ? -30.900 6.781 51.010 1.00 42.09 86 ASP A O 1
ATOM 659 N N . ALA A 1 87 ? -31.127 4.974 52.341 1.00 40.50 87 ALA A N 1
ATOM 660 C CA . ALA A 1 87 ? -31.850 4.058 51.472 1.00 40.50 87 ALA A CA 1
ATOM 661 C C . ALA A 1 87 ? -33.309 4.456 51.147 1.00 40.50 87 ALA A C 1
ATOM 663 O O . ALA A 1 87 ? -33.953 5.187 51.893 1.00 40.50 87 ALA A O 1
ATOM 664 N N . ASN A 1 88 ? -33.851 3.882 50.060 1.00 44.03 88 ASN A N 1
ATOM 665 C CA . ASN A 1 88 ? -35.141 3.155 49.978 1.00 44.03 88 ASN A CA 1
ATOM 666 C C . ASN A 1 88 ? -35.437 2.834 48.492 1.00 44.03 88 ASN A C 1
ATOM 668 O O . ASN A 1 88 ? -35.488 3.732 47.663 1.00 44.03 88 ASN A O 1
ATOM 672 N N . ALA A 1 89 ? -35.399 1.582 48.027 1.00 36.38 89 ALA A N 1
ATOM 673 C CA . ALA A 1 89 ? -36.300 0.443 48.268 1.00 36.38 89 ALA A CA 1
ATOM 674 C C . ALA A 1 89 ? -37.585 0.450 47.404 1.00 36.38 89 ALA A C 1
ATOM 676 O O . ALA A 1 89 ? -38.422 1.331 47.541 1.00 36.38 89 ALA A O 1
ATOM 677 N N . ALA A 1 90 ? -37.725 -0.634 46.618 1.00 36.81 90 ALA A N 1
ATOM 678 C CA . ALA A 1 90 ? -38.945 -1.251 46.061 1.00 36.81 90 ALA A CA 1
ATOM 679 C C . ALA A 1 90 ? -39.817 -0.410 45.093 1.00 36.81 90 ALA A C 1
ATOM 681 O O . ALA A 1 90 ? -40.186 0.716 45.367 1.00 36.81 90 ALA A O 1
ATOM 682 N N . GLY A 1 91 ? -40.272 -0.899 43.939 1.00 36.22 91 GLY A N 1
ATOM 683 C CA . GLY A 1 91 ? -40.444 -2.266 43.463 1.00 36.22 91 GLY A CA 1
ATOM 684 C C . GLY A 1 91 ? -41.087 -2.283 42.055 1.00 36.22 91 GLY A C 1
ATOM 685 O O . GLY A 1 91 ? -41.159 -1.246 41.399 1.00 36.22 91 GLY A O 1
ATOM 686 N N . PRO A 1 92 ? -41.520 -3.460 41.564 1.00 60.28 92 PRO A N 1
ATOM 687 C CA . PRO A 1 92 ? -41.578 -3.811 40.141 1.00 60.28 92 PRO A CA 1
ATOM 688 C C . PRO A 1 92 ? -42.990 -3.768 39.534 1.00 60.28 92 PRO A C 1
ATOM 690 O O . PRO A 1 92 ? -43.970 -3.850 40.270 1.00 60.28 92 PRO A O 1
ATOM 693 N N . ARG A 1 93 ? -43.078 -3.725 38.190 1.00 43.06 93 ARG A N 1
ATOM 694 C CA . ARG A 1 93 ? -44.209 -4.113 37.300 1.00 43.06 93 ARG A CA 1
ATOM 695 C C . ARG A 1 93 ? -43.914 -3.573 35.889 1.00 43.06 93 ARG A C 1
ATOM 697 O O . ARG A 1 93 ? -43.265 -2.551 35.767 1.00 43.06 93 ARG A O 1
ATOM 704 N N . ASP A 1 94 ? -44.335 -4.126 34.763 1.00 48.31 94 ASP A N 1
ATOM 705 C CA . ASP A 1 94 ? -45.017 -5.362 34.416 1.00 48.31 94 ASP A CA 1
ATOM 706 C C . ASP A 1 94 ? -44.792 -5.580 32.905 1.00 48.31 94 ASP A C 1
ATOM 708 O O . ASP A 1 94 ? -44.321 -4.713 32.168 1.00 48.31 94 ASP A O 1
ATOM 712 N N . LYS A 1 95 ? -45.137 -6.775 32.458 1.00 49.03 95 LYS A N 1
ATOM 713 C CA . LYS A 1 95 ? -44.942 -7.345 31.128 1.00 49.03 95 LYS A CA 1
ATOM 714 C C . LYS A 1 95 ? -45.672 -6.567 30.023 1.00 49.03 95 LYS A C 1
ATOM 716 O O . LYS A 1 95 ? -46.872 -6.335 30.132 1.00 49.03 95 LYS A O 1
ATOM 721 N N . GLN A 1 96 ? -45.040 -6.404 28.854 1.00 54.78 96 GLN A N 1
ATOM 722 C CA . GLN A 1 96 ? -45.802 -6.423 27.599 1.00 54.78 96 GLN A CA 1
ATOM 723 C C . GLN A 1 96 ? -45.049 -7.072 26.428 1.00 54.78 96 GLN A C 1
ATOM 725 O O . GLN A 1 96 ? -44.254 -6.473 25.713 1.00 54.78 96 GLN A O 1
ATOM 730 N N . LYS A 1 97 ? -45.389 -8.350 26.221 1.00 51.50 97 LYS A N 1
ATOM 731 C CA . LYS A 1 97 ? -45.284 -9.086 24.957 1.00 51.50 97 LYS A CA 1
ATOM 732 C C . LYS A 1 97 ? -46.021 -8.324 23.851 1.00 51.50 97 LYS A C 1
ATOM 734 O O . LYS A 1 97 ? -47.234 -8.148 23.955 1.00 51.50 97 LYS A O 1
ATOM 739 N N . ARG A 1 98 ? -45.365 -8.077 22.716 1.00 54.78 98 ARG A N 1
ATOM 740 C CA . ARG A 1 98 ? -46.041 -8.086 21.411 1.00 54.78 98 ARG A CA 1
ATOM 741 C C . ARG A 1 98 ? -45.219 -8.858 20.382 1.00 54.78 98 ARG A C 1
ATOM 743 O O . ARG A 1 98 ? -44.166 -8.429 19.937 1.00 54.78 98 ARG A O 1
ATOM 750 N N . LYS A 1 99 ? -45.765 -10.027 20.034 1.00 52.28 99 LYS A N 1
ATOM 751 C CA . LYS A 1 99 ? -45.503 -10.788 18.811 1.00 52.28 99 LYS A CA 1
ATOM 752 C C . LYS A 1 99 ? -45.792 -9.910 17.588 1.00 52.28 99 LYS A C 1
ATOM 754 O O . LYS A 1 99 ? -46.874 -9.325 17.540 1.00 52.28 99 LYS A O 1
ATOM 759 N N . ARG A 1 100 ? -44.945 -9.971 16.559 1.00 46.50 100 ARG A N 1
ATOM 760 C CA . ARG A 1 100 ? -45.367 -10.318 15.189 1.00 46.50 100 ARG A CA 1
ATOM 761 C C . ARG A 1 100 ? -44.155 -10.537 14.283 1.00 46.50 100 ARG A C 1
ATOM 763 O O . ARG A 1 100 ? -43.227 -9.742 14.272 1.00 46.50 100 ARG A O 1
ATOM 770 N N . GLU A 1 101 ? -44.213 -11.663 13.589 1.00 53.09 101 GLU A N 1
ATOM 771 C CA . GLU A 1 101 ? -43.253 -12.187 12.621 1.00 53.09 101 GLU A CA 1
ATOM 772 C C . GLU A 1 101 ? -43.445 -11.550 11.214 1.00 53.09 101 GLU A C 1
ATOM 774 O O . GLU A 1 101 ? -43.962 -10.433 11.125 1.00 53.09 101 GLU A O 1
ATOM 779 N N . PRO A 1 102 ? -43.004 -12.188 10.107 1.00 58.75 102 PRO A N 1
ATOM 780 C CA . PRO A 1 102 ? -42.007 -11.650 9.199 1.00 58.75 102 PRO A CA 1
ATOM 781 C C . PRO A 1 102 ? -42.665 -11.085 7.934 1.00 58.75 102 PRO A C 1
ATOM 783 O O . PRO A 1 102 ? -43.788 -11.440 7.569 1.00 58.75 102 PRO A O 1
ATOM 786 N N . ARG A 1 103 ? -41.957 -10.225 7.202 1.00 45.34 103 ARG A N 1
ATOM 787 C CA . ARG A 1 103 ? -42.371 -9.880 5.840 1.00 45.34 103 ARG A CA 1
ATOM 788 C C . ARG A 1 103 ? -41.257 -10.142 4.845 1.00 45.34 103 ARG A C 1
ATOM 790 O O . ARG A 1 103 ? -40.202 -9.523 4.863 1.00 45.34 103 ARG A O 1
ATOM 797 N N . THR A 1 104 ? -41.571 -11.127 4.021 1.00 48.31 104 THR A N 1
ATOM 798 C CA . THR A 1 104 ? -40.956 -11.539 2.775 1.00 48.31 104 THR A CA 1
ATOM 799 C C . THR A 1 104 ? -41.246 -10.530 1.658 1.00 48.31 104 THR A C 1
ATOM 801 O O . THR A 1 104 ? -42.214 -9.770 1.734 1.00 48.31 104 THR A O 1
ATOM 804 N N . ASN A 1 105 ? -40.455 -10.653 0.582 1.00 41.28 105 ASN A N 1
ATOM 805 C CA . ASN A 1 105 ? -40.628 -10.073 -0.760 1.00 41.28 105 ASN A CA 1
ATOM 806 C C . ASN A 1 105 ? -40.128 -8.614 -0.863 1.00 41.28 105 ASN A C 1
ATOM 808 O O . ASN A 1 105 ? -40.469 -7.783 -0.038 1.00 41.28 105 ASN A O 1
ATOM 812 N N . SER A 1 106 ? -39.312 -8.194 -1.833 1.00 44.00 106 SER A N 1
ATOM 813 C CA . SER A 1 106 ? -39.107 -8.683 -3.201 1.00 44.00 106 SER A CA 1
ATOM 814 C C . SER A 1 106 ? -37.909 -7.974 -3.862 1.00 44.00 106 SER A C 1
ATOM 816 O O . SER A 1 106 ? -37.825 -6.755 -3.781 1.00 44.00 106 SER A O 1
ATOM 818 N N . ALA A 1 107 ? -37.067 -8.759 -4.543 1.00 51.28 107 ALA A N 1
ATOM 819 C CA . ALA A 1 107 ? -36.498 -8.606 -5.897 1.00 51.28 107 ALA A CA 1
ATOM 820 C C . ALA A 1 107 ? -35.966 -7.245 -6.453 1.00 51.28 107 ALA A C 1
ATOM 822 O O . ALA A 1 107 ? -36.450 -6.165 -6.127 1.00 51.28 107 ALA A O 1
ATOM 823 N N . PRO A 1 108 ? -34.985 -7.301 -7.386 1.00 51.59 108 PRO A N 1
ATOM 824 C CA . PRO A 1 108 ? -34.096 -6.194 -7.728 1.00 51.59 108 PRO A CA 1
ATOM 825 C C . PRO A 1 108 ? -34.623 -5.348 -8.895 1.00 51.59 108 PRO A C 1
ATOM 827 O O . PRO A 1 108 ? -34.985 -5.866 -9.953 1.00 51.59 108 PRO A O 1
ATOM 830 N N . SER A 1 109 ? -34.588 -4.022 -8.751 1.00 43.75 109 SER A N 1
ATOM 831 C CA . SER A 1 109 ? -34.878 -3.112 -9.861 1.00 43.75 109 SER A CA 1
ATOM 832 C C . SER A 1 109 ? -33.605 -2.730 -10.604 1.00 43.75 109 SER A C 1
ATOM 834 O O . SER A 1 109 ? -32.811 -1.898 -10.174 1.00 43.75 109 SER A O 1
ATOM 836 N N . LYS A 1 110 ? -33.465 -3.344 -11.780 1.00 50.34 110 LYS A N 1
ATOM 837 C CA . LYS A 1 110 ? -32.619 -2.903 -12.886 1.00 50.34 110 LYS A CA 1
ATOM 838 C C . LYS A 1 110 ? -32.979 -1.460 -13.264 1.00 50.34 110 LYS A C 1
ATOM 840 O O . LYS A 1 110 ? -34.084 -1.218 -13.742 1.00 50.34 110 LYS A O 1
ATOM 845 N N . LYS A 1 111 ? -32.019 -0.539 -13.203 1.00 54.72 111 LYS A N 1
ATOM 846 C CA . LYS A 1 111 ? -31.971 0.601 -14.127 1.00 54.72 111 LYS A CA 1
ATOM 847 C C . LYS A 1 111 ? -30.586 0.692 -14.749 1.00 54.72 111 LYS A C 1
ATOM 849 O O . LYS A 1 111 ? -29.628 1.165 -14.155 1.00 54.72 111 LYS A O 1
ATOM 854 N N . ARG A 1 112 ? -30.533 0.203 -15.990 1.00 51.84 112 ARG A N 1
ATOM 855 C CA . ARG A 1 112 ? -29.574 0.619 -17.010 1.00 51.84 112 ARG A CA 1
ATOM 856 C C . ARG A 1 112 ? -29.726 2.131 -17.157 1.00 51.84 112 ARG A C 1
ATOM 858 O O . ARG A 1 112 ? -30.796 2.576 -17.563 1.00 51.84 112 ARG A O 1
ATOM 865 N N . GLN A 1 113 ? -28.674 2.895 -16.896 1.00 47.19 113 GLN A N 1
ATOM 866 C CA . GLN A 1 113 ? -28.527 4.197 -17.525 1.00 47.19 113 GLN A CA 1
ATOM 867 C C . GLN A 1 113 ? -27.148 4.287 -18.164 1.00 47.19 113 GLN A C 1
ATOM 869 O O . GLN A 1 113 ? -26.103 4.234 -17.529 1.00 47.19 113 GLN A O 1
ATOM 874 N N . LYS A 1 114 ? -27.243 4.304 -19.486 1.00 51.34 114 LYS A N 1
ATOM 875 C CA . LYS A 1 114 ? -26.232 4.447 -20.513 1.00 51.34 114 LYS A CA 1
ATOM 876 C C . LYS A 1 114 ? -25.770 5.906 -20.529 1.00 51.34 114 LYS A C 1
ATOM 878 O O . LYS A 1 114 ? -26.594 6.776 -20.778 1.00 51.34 114 LYS A O 1
ATOM 883 N N . GLN A 1 115 ? -24.485 6.133 -20.291 1.00 45.69 115 GLN A N 1
ATOM 884 C CA . GLN A 1 115 ? -23.704 7.282 -20.766 1.00 45.69 115 GLN A CA 1
ATOM 885 C C . GLN A 1 115 ? -22.244 6.809 -20.739 1.00 45.69 115 GLN A C 1
ATOM 887 O O . GLN A 1 115 ? -21.646 6.635 -19.688 1.00 45.69 115 GLN A O 1
ATOM 892 N N . GLU A 1 116 ? -21.783 6.185 -21.817 1.00 42.88 116 GLU A N 1
ATOM 893 C CA . GLU A 1 116 ? -21.172 6.877 -22.956 1.00 42.88 116 GLU A CA 1
ATOM 894 C C . GLU A 1 116 ? -19.846 7.537 -22.562 1.00 42.88 116 GLU A C 1
ATOM 896 O O . GLU A 1 116 ? -19.749 8.714 -22.235 1.00 42.88 116 GLU A O 1
ATOM 901 N N . THR A 1 117 ? -18.824 6.680 -22.563 1.00 44.16 117 THR A N 1
ATOM 902 C CA . THR A 1 117 ? -17.523 6.899 -23.200 1.00 44.16 117 THR A CA 1
ATOM 903 C C . THR A 1 117 ? -17.249 8.333 -23.653 1.00 44.16 117 THR A C 1
ATOM 905 O O . THR A 1 117 ? -17.496 8.709 -24.795 1.00 44.16 117 THR A O 1
ATOM 908 N N . ARG A 1 118 ? -16.574 9.086 -22.787 1.00 44.06 118 ARG A N 1
ATOM 909 C CA . ARG A 1 118 ? -15.551 10.041 -23.217 1.00 44.06 118 ARG A CA 1
ATOM 910 C C . ARG A 1 118 ? -14.209 9.583 -22.663 1.00 44.06 118 ARG A C 1
ATOM 912 O O . ARG A 1 118 ? -13.703 10.095 -21.674 1.00 44.06 118 ARG A O 1
ATOM 919 N N . ARG A 1 119 ? -13.652 8.559 -23.322 1.00 40.66 119 ARG A N 1
ATOM 920 C CA . ARG A 1 119 ? -12.208 8.313 -23.329 1.00 40.66 119 ARG A CA 1
ATOM 921 C C . ARG A 1 119 ? -11.591 9.507 -24.051 1.00 40.66 119 ARG A C 1
ATOM 923 O O . ARG A 1 119 ? -11.586 9.554 -25.277 1.00 40.66 119 ARG A O 1
ATOM 930 N N . SER A 1 120 ? -11.140 10.491 -23.286 1.00 42.34 120 SER A N 1
ATOM 931 C CA . SER A 1 120 ? -10.266 11.534 -23.801 1.00 42.34 120 SER A CA 1
ATOM 932 C C . SER A 1 120 ? -8.963 10.870 -24.228 1.00 42.34 120 SER A C 1
ATOM 934 O O . SER A 1 120 ? -8.181 10.392 -23.409 1.00 42.34 120 SER A O 1
ATOM 936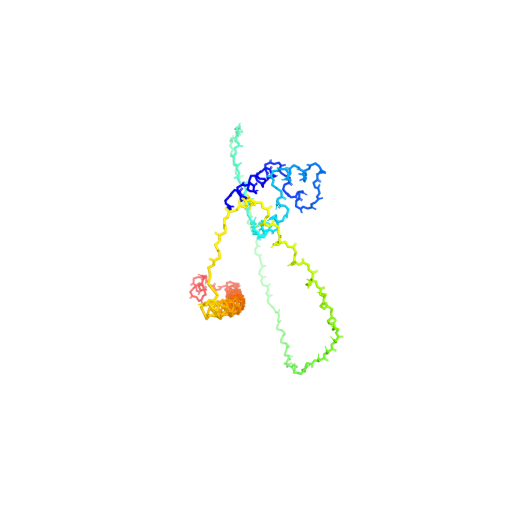 N N . THR A 1 121 ? -8.772 10.787 -25.537 1.00 48.34 121 THR A N 1
ATOM 937 C CA . THR A 1 121 ? -7.504 10.486 -26.188 1.00 48.34 121 THR A CA 1
ATOM 938 C C . THR A 1 121 ? -6.511 11.597 -25.858 1.00 48.34 121 THR A C 1
ATOM 940 O O . THR A 1 121 ? -6.479 12.624 -26.527 1.00 48.34 121 THR A O 1
ATOM 943 N N . ALA A 1 122 ? -5.700 11.386 -24.827 1.00 41.78 122 ALA A N 1
ATOM 944 C CA . ALA A 1 122 ? -4.452 12.110 -24.610 1.00 41.78 122 ALA A CA 1
ATOM 945 C C . ALA A 1 122 ? -3.297 11.104 -24.709 1.00 41.78 122 ALA A C 1
ATOM 947 O O . ALA A 1 122 ? -2.602 10.811 -23.747 1.00 41.78 122 ALA A O 1
ATOM 948 N N . ALA A 1 123 ? -3.152 10.514 -25.894 1.00 41.25 123 ALA A N 1
ATOM 949 C CA . ALA A 1 123 ? -2.009 9.692 -26.273 1.00 41.25 123 ALA A CA 1
ATOM 950 C C . ALA A 1 123 ? -1.514 10.178 -27.637 1.00 41.25 123 ALA A C 1
ATOM 952 O O . ALA A 1 123 ? -1.641 9.504 -28.651 1.00 41.25 123 ALA A O 1
ATOM 953 N N . ALA A 1 124 ? -1.029 11.415 -27.661 1.00 49.03 124 ALA A N 1
ATOM 954 C CA . ALA A 1 124 ? -0.278 11.968 -28.775 1.00 49.03 124 ALA A CA 1
ATOM 955 C C . ALA A 1 124 ? 0.555 13.137 -28.249 1.00 49.03 124 ALA A C 1
ATOM 957 O O . ALA A 1 124 ? 0.131 14.275 -28.381 1.00 49.03 124 ALA A O 1
ATOM 958 N N . SER A 1 125 ? 1.679 12.849 -27.582 1.00 45.84 125 SER A N 1
ATOM 959 C CA . SER A 1 125 ? 2.881 13.706 -27.589 1.00 45.84 125 SER A CA 1
ATOM 960 C C . SER A 1 125 ? 3.969 13.159 -26.650 1.00 45.84 125 SER A C 1
ATOM 962 O O . SER A 1 125 ? 4.256 13.773 -25.634 1.00 45.84 125 SER A O 1
ATOM 964 N N . VAL A 1 126 ? 4.586 12.009 -26.953 1.00 46.84 126 VAL A N 1
ATOM 965 C CA . VAL A 1 126 ? 5.941 11.682 -26.444 1.00 46.84 126 VAL A CA 1
ATOM 966 C C . VAL A 1 126 ? 6.659 10.778 -27.456 1.00 46.84 126 VAL A C 1
ATOM 968 O O . VAL A 1 126 ? 6.938 9.618 -27.194 1.00 46.84 126 VAL A O 1
ATOM 971 N N . LEU A 1 127 ? 6.925 11.285 -28.662 1.00 44.88 127 LEU A N 1
ATOM 972 C CA . LEU A 1 127 ? 7.873 10.665 -29.603 1.00 44.88 127 LEU A CA 1
ATOM 973 C C . LEU A 1 127 ? 8.621 11.750 -30.392 1.00 44.88 127 LEU A C 1
ATOM 975 O O . LEU A 1 127 ? 8.671 11.735 -31.615 1.00 44.88 127 LEU A O 1
ATOM 979 N N . GLN A 1 128 ? 9.202 12.724 -29.691 1.00 47.38 128 GLN A N 1
ATOM 980 C CA . GLN A 1 128 ? 10.180 13.651 -30.271 1.00 47.38 128 GLN A CA 1
ATOM 981 C C . GLN A 1 128 ? 11.202 14.084 -29.214 1.00 47.38 128 GLN A C 1
ATOM 983 O O . GLN A 1 128 ? 11.206 15.230 -28.787 1.00 47.38 128 GLN A O 1
ATOM 988 N N . SER A 1 129 ? 12.067 13.174 -28.760 1.00 42.84 129 SER A N 1
ATOM 989 C CA . SER A 1 129 ? 13.352 13.540 -28.132 1.00 42.84 129 SER A CA 1
ATOM 990 C C . SER A 1 129 ? 14.277 12.330 -28.027 1.00 42.84 129 SER A C 1
ATOM 992 O O . SER A 1 129 ? 14.561 11.828 -26.951 1.00 42.84 129 SER A O 1
ATOM 994 N N . ALA A 1 130 ? 14.737 11.835 -29.177 1.00 45.19 130 ALA A N 1
ATOM 995 C CA . ALA A 1 130 ? 15.892 10.933 -29.250 1.00 45.19 130 ALA A CA 1
ATOM 996 C C . ALA A 1 130 ? 16.584 11.014 -30.624 1.00 45.19 130 ALA A C 1
ATOM 998 O O . ALA A 1 130 ? 16.983 10.000 -31.188 1.00 45.19 130 ALA A O 1
ATOM 999 N N . LYS A 1 131 ? 16.688 12.217 -31.215 1.00 47.22 131 LYS A N 1
ATOM 1000 C CA . LYS A 1 131 ? 17.330 12.397 -32.536 1.00 47.22 131 LYS A CA 1
ATOM 1001 C C . LYS A 1 131 ? 18.439 13.449 -32.600 1.00 47.22 131 LYS A C 1
ATOM 1003 O O . LYS A 1 131 ? 18.861 13.798 -33.693 1.00 47.22 131 LYS A O 1
ATOM 1008 N N . ASN A 1 132 ? 18.969 13.896 -31.461 1.00 47.81 132 ASN A N 1
ATOM 1009 C CA . ASN A 1 132 ? 20.053 14.883 -31.418 1.00 47.81 132 ASN A CA 1
ATOM 1010 C C . ASN A 1 132 ? 21.199 14.423 -30.502 1.00 47.81 132 ASN A C 1
ATOM 1012 O O . ASN A 1 132 ? 21.472 15.047 -29.487 1.00 47.81 132 ASN A O 1
ATOM 1016 N N . ALA A 1 133 ? 21.866 13.320 -30.846 1.00 44.38 133 ALA A N 1
ATOM 1017 C CA . ALA A 1 133 ? 23.129 12.924 -30.209 1.00 44.38 133 ALA A CA 1
ATOM 1018 C C . ALA A 1 133 ? 24.001 12.086 -31.162 1.00 44.38 133 ALA A C 1
ATOM 1020 O O . ALA A 1 133 ? 24.441 10.997 -30.827 1.00 44.38 133 ALA A O 1
ATOM 1021 N N . ALA A 1 134 ? 24.209 12.565 -32.391 1.00 45.56 134 ALA A N 1
ATOM 1022 C CA . ALA A 1 134 ? 25.211 12.007 -33.306 1.00 45.56 134 ALA A CA 1
ATOM 1023 C C . ALA A 1 134 ? 25.565 13.035 -34.389 1.00 45.56 134 ALA A C 1
ATOM 1025 O O . ALA A 1 134 ? 25.281 12.850 -35.571 1.00 45.56 134 ALA A O 1
ATOM 1026 N N . ARG A 1 135 ? 26.114 14.188 -33.988 1.00 47.69 135 ARG A N 1
ATOM 1027 C CA . ARG A 1 135 ? 26.603 15.181 -34.953 1.00 47.69 135 ARG A CA 1
ATOM 1028 C C . ARG A 1 135 ? 27.748 16.029 -34.397 1.00 47.69 135 ARG A C 1
ATOM 1030 O O . ARG A 1 135 ? 27.636 17.241 -34.318 1.00 47.69 135 ARG A O 1
ATOM 1037 N N . SER A 1 136 ? 28.860 15.386 -34.047 1.00 48.59 136 SER A N 1
ATOM 1038 C CA . SER A 1 136 ? 30.173 16.051 -33.987 1.00 48.59 136 SER A CA 1
ATOM 1039 C C . SER A 1 136 ? 31.309 15.029 -33.886 1.00 48.59 136 SER A C 1
ATOM 1041 O O . SER A 1 136 ? 31.871 14.808 -32.821 1.00 48.59 136 SER A O 1
ATOM 1043 N N . ALA A 1 137 ? 31.650 14.401 -35.006 1.00 42.84 137 ALA A N 1
ATOM 1044 C CA . ALA A 1 137 ? 32.984 13.846 -35.217 1.00 42.84 137 ALA A CA 1
ATOM 1045 C C . ALA A 1 137 ? 33.212 13.749 -36.726 1.00 42.84 137 ALA A C 1
ATOM 1047 O O . ALA A 1 137 ? 32.897 12.752 -37.367 1.00 42.84 137 ALA A O 1
ATOM 1048 N N . SER A 1 138 ? 33.695 14.848 -37.298 1.00 42.72 138 SER A N 1
ATOM 1049 C CA . SER A 1 138 ? 34.383 14.815 -38.582 1.00 42.72 138 SER A CA 1
ATOM 1050 C C . SER A 1 138 ? 35.808 14.328 -38.316 1.00 42.72 138 SER A C 1
ATOM 1052 O O . SER A 1 138 ? 36.474 14.890 -37.444 1.00 42.72 138 SER A O 1
ATOM 1054 N N . PRO A 1 139 ? 36.294 13.333 -39.064 1.00 50.47 139 PRO A N 1
ATOM 1055 C CA . PRO A 1 139 ? 37.623 13.469 -39.623 1.00 50.47 139 PRO A CA 1
ATOM 1056 C C . PRO A 1 139 ? 37.542 13.391 -41.145 1.00 50.47 139 PRO A C 1
ATOM 1058 O O . PRO A 1 139 ? 37.005 12.456 -41.739 1.00 50.47 139 PRO A O 1
ATOM 1061 N N . ALA A 1 140 ? 38.078 14.436 -41.762 1.00 45.09 140 ALA A N 1
ATOM 1062 C CA . ALA A 1 140 ? 38.241 14.557 -43.191 1.00 45.09 140 ALA A CA 1
ATOM 1063 C C . ALA A 1 140 ? 39.160 13.452 -43.740 1.00 45.09 140 ALA A C 1
ATOM 1065 O O . ALA A 1 140 ? 40.274 13.261 -43.268 1.00 45.09 140 ALA A O 1
ATOM 1066 N N . ALA A 1 141 ? 38.638 12.778 -44.762 1.00 48.00 141 ALA A N 1
ATOM 1067 C CA . ALA A 1 141 ? 39.285 12.367 -46.004 1.00 48.00 141 ALA A CA 1
ATOM 1068 C C . ALA A 1 141 ? 40.706 11.763 -45.974 1.00 48.00 141 ALA A C 1
ATOM 1070 O O . ALA A 1 141 ? 41.699 12.442 -45.727 1.00 48.00 141 ALA A O 1
ATOM 1071 N N . THR A 1 142 ? 40.780 10.552 -46.537 1.00 47.41 142 THR A N 1
ATOM 1072 C CA . THR A 1 142 ? 41.609 10.175 -47.706 1.00 47.41 142 THR A CA 1
ATOM 1073 C C . THR A 1 142 ? 42.373 8.883 -47.442 1.00 47.41 142 THR A C 1
ATOM 1075 O O . THR A 1 142 ? 43.421 8.900 -46.806 1.00 47.41 142 THR A O 1
ATOM 1078 N N . ARG A 1 143 ? 41.915 7.779 -48.039 1.00 44.84 143 ARG A N 1
ATOM 1079 C CA . ARG A 1 143 ? 42.733 7.007 -48.984 1.00 44.84 143 ARG A CA 1
ATOM 1080 C C . ARG A 1 143 ? 41.902 5.939 -49.683 1.00 44.84 143 ARG A C 1
ATOM 1082 O O . ARG A 1 143 ? 41.061 5.278 -49.091 1.00 44.84 143 ARG A O 1
ATOM 1089 N N . GLN A 1 144 ? 42.159 5.872 -50.978 1.00 49.91 144 GLN A N 1
ATOM 1090 C CA . GLN A 1 144 ? 41.638 4.938 -51.954 1.00 49.91 144 GLN A CA 1
ATOM 1091 C C . GLN A 1 144 ? 41.931 3.489 -51.552 1.00 49.91 144 GLN A C 1
ATOM 1093 O O . GLN A 1 144 ? 43.047 3.172 -51.144 1.00 49.91 144 GLN A O 1
ATOM 1098 N N . SER A 1 145 ? 40.960 2.614 -51.779 1.00 42.53 145 SER A N 1
ATOM 1099 C CA . SER A 1 145 ? 41.215 1.224 -52.146 1.00 42.53 145 SER A CA 1
ATOM 1100 C C . SER A 1 145 ? 40.095 0.779 -53.075 1.00 42.53 145 SER A C 1
ATOM 1102 O O . SER A 1 145 ? 38.985 0.474 -52.639 1.00 42.53 145 SER A O 1
ATOM 1104 N N . GLU A 1 146 ? 40.387 0.800 -54.372 1.00 56.19 146 GLU A N 1
ATOM 1105 C CA . GLU A 1 146 ? 39.706 -0.052 -55.337 1.00 56.19 146 GLU A CA 1
ATOM 1106 C C . GLU A 1 146 ? 40.031 -1.495 -54.937 1.00 56.19 146 GLU A C 1
ATOM 1108 O O . GLU A 1 146 ? 41.194 -1.891 -54.892 1.00 56.19 146 GLU A O 1
ATOM 1113 N N . GLY A 1 147 ? 39.007 -2.238 -54.535 1.00 47.31 147 GLY A N 1
ATOM 1114 C CA . GLY A 1 147 ? 39.147 -3.580 -53.995 1.00 47.31 147 GLY A CA 1
ATOM 1115 C C . GLY A 1 147 ? 37.826 -4.317 -54.106 1.00 47.31 147 GLY A C 1
ATOM 1116 O O . GLY A 1 147 ? 37.005 -4.260 -53.202 1.00 47.31 147 GLY A O 1
ATOM 1117 N N . ASP A 1 148 ? 37.665 -4.945 -55.262 1.00 45.12 148 ASP A N 1
ATOM 1118 C CA . ASP A 1 148 ? 37.018 -6.236 -55.469 1.00 45.12 148 ASP A CA 1
ATOM 1119 C C . ASP A 1 148 ? 35.533 -6.400 -55.086 1.00 45.12 148 ASP A C 1
ATOM 1121 O O . ASP A 1 148 ? 35.119 -6.501 -53.933 1.00 45.12 148 ASP A O 1
ATOM 1125 N N . PHE A 1 149 ? 34.712 -6.471 -56.131 1.00 51.81 149 PHE A N 1
ATOM 1126 C CA . PHE A 1 149 ? 33.261 -6.608 -56.094 1.00 51.81 149 PHE A CA 1
ATOM 1127 C C . PHE A 1 149 ? 32.860 -8.091 -56.129 1.00 51.81 149 PHE A C 1
ATOM 1129 O O . PHE A 1 149 ? 32.130 -8.523 -57.017 1.00 51.81 149 PHE A O 1
ATOM 1136 N N . THR A 1 150 ? 33.302 -8.893 -55.162 1.00 56.16 150 THR A N 1
ATOM 1137 C CA . THR A 1 150 ? 32.773 -10.256 -54.981 1.00 56.16 150 THR A CA 1
ATOM 1138 C C . THR A 1 150 ? 32.604 -10.605 -53.509 1.00 56.16 150 THR A C 1
ATOM 1140 O O . THR A 1 150 ? 33.222 -11.538 -53.020 1.00 56.16 150 THR A O 1
ATOM 1143 N N . ASP A 1 151 ? 31.748 -9.874 -52.789 1.00 52.59 151 ASP A N 1
ATOM 1144 C CA . ASP A 1 151 ? 31.267 -10.354 -51.485 1.00 52.59 151 ASP A CA 1
ATOM 1145 C C . ASP A 1 151 ? 29.888 -9.785 -51.103 1.00 52.59 151 ASP A C 1
ATOM 1147 O O . ASP A 1 151 ? 29.666 -9.137 -50.084 1.00 52.59 151 ASP A O 1
ATOM 1151 N N . THR A 1 152 ? 28.898 -10.001 -51.971 1.00 53.78 152 THR A N 1
ATOM 1152 C CA . THR A 1 152 ? 27.488 -9.659 -51.689 1.00 53.78 152 THR A CA 1
ATOM 1153 C C . THR A 1 152 ? 26.741 -10.754 -50.917 1.00 53.78 152 THR A C 1
ATOM 1155 O O . THR A 1 152 ? 25.594 -10.540 -50.520 1.00 53.78 152 THR A O 1
ATOM 1158 N N . ALA A 1 153 ? 27.377 -11.903 -50.657 1.00 53.16 153 ALA A N 1
ATOM 1159 C CA . ALA A 1 153 ? 26.785 -13.004 -49.897 1.00 53.16 153 ALA A CA 1
ATOM 1160 C C . ALA A 1 153 ? 26.859 -12.769 -48.374 1.00 53.16 153 ALA A C 1
ATOM 1162 O O . ALA A 1 153 ? 25.837 -12.878 -47.701 1.00 53.16 153 ALA A O 1
ATOM 1163 N N . ALA A 1 154 ? 28.003 -12.320 -47.841 1.00 54.84 154 ALA A N 1
ATOM 1164 C CA . ALA A 1 154 ? 28.199 -12.109 -46.398 1.00 54.84 154 ALA A CA 1
ATOM 1165 C C . ALA A 1 154 ? 27.354 -10.960 -45.795 1.00 54.84 154 ALA A C 1
ATOM 1167 O O . ALA A 1 154 ? 27.132 -10.892 -44.587 1.00 54.84 154 ALA A O 1
ATOM 1168 N N . SER A 1 155 ? 26.840 -10.045 -46.627 1.00 56.81 155 SER A N 1
ATOM 1169 C CA . SER A 1 155 ? 26.026 -8.907 -46.174 1.00 56.81 155 SER A CA 1
ATOM 1170 C C . SER A 1 155 ? 24.547 -9.257 -45.936 1.00 56.81 155 SER A C 1
ATOM 1172 O O . SER A 1 155 ? 23.867 -8.542 -45.198 1.00 56.81 155 SER A O 1
ATOM 1174 N N . ARG A 1 156 ? 24.026 -10.347 -46.520 1.00 59.50 156 ARG A N 1
ATOM 1175 C CA . ARG A 1 156 ? 22.618 -10.751 -46.329 1.00 59.50 156 ARG A CA 1
ATOM 1176 C C . ARG A 1 156 ? 22.371 -11.372 -44.953 1.00 59.50 156 ARG A C 1
ATOM 1178 O O . ARG A 1 156 ? 21.404 -10.985 -44.301 1.00 59.50 156 ARG A O 1
ATOM 1185 N N . ASP A 1 157 ? 23.298 -12.189 -44.460 1.00 63.12 157 ASP A N 1
ATOM 1186 C CA . ASP A 1 157 ? 23.148 -12.889 -43.174 1.00 63.12 157 ASP A CA 1
ATOM 1187 C C . ASP A 1 157 ? 23.055 -11.935 -41.970 1.00 63.12 157 ASP A C 1
ATOM 1189 O O . ASP A 1 157 ? 22.332 -12.194 -41.007 1.00 63.12 157 ASP A O 1
ATOM 1193 N N . THR A 1 158 ? 23.721 -10.779 -42.037 1.00 76.25 158 THR A N 1
ATOM 1194 C CA . THR A 1 158 ? 23.689 -9.775 -40.956 1.00 76.25 158 THR A CA 1
ATOM 1195 C C . THR A 1 158 ? 22.353 -9.034 -40.850 1.00 76.25 158 THR A C 1
ATOM 1197 O O . THR A 1 158 ? 21.949 -8.640 -39.754 1.00 76.25 158 THR A O 1
ATOM 1200 N N . LYS A 1 159 ? 21.633 -8.859 -41.966 1.00 81.06 159 LYS A N 1
ATOM 1201 C CA . LYS A 1 159 ? 20.317 -8.195 -41.977 1.00 81.06 159 LYS A CA 1
ATOM 1202 C C . LYS A 1 159 ? 19.233 -9.085 -41.377 1.00 81.06 159 LYS A C 1
ATOM 1204 O O . LYS A 1 159 ? 18.373 -8.592 -40.644 1.00 81.06 159 LYS A O 1
ATOM 1209 N N . ASP A 1 160 ? 19.311 -10.383 -41.641 1.00 87.50 160 ASP A N 1
ATOM 1210 C CA . ASP A 1 160 ? 18.384 -11.366 -41.083 1.00 87.50 160 ASP A CA 1
ATOM 1211 C C . ASP A 1 160 ? 18.652 -11.612 -39.590 1.00 87.50 160 ASP A C 1
ATOM 1213 O O . ASP A 1 160 ? 17.720 -11.864 -38.827 1.00 87.50 160 ASP A O 1
ATOM 1217 N N . ASP A 1 161 ? 19.904 -11.494 -39.132 1.00 91.12 161 ASP A N 1
ATOM 1218 C CA . ASP A 1 161 ? 20.231 -11.530 -37.699 1.00 91.12 161 ASP A CA 1
ATOM 1219 C C . ASP A 1 161 ? 19.685 -10.303 -36.949 1.00 91.12 161 ASP A C 1
ATOM 1221 O O . ASP A 1 161 ? 19.022 -10.445 -35.922 1.00 91.12 161 ASP A O 1
ATOM 1225 N N . LEU A 1 162 ? 19.864 -9.093 -37.495 1.00 91.50 162 LEU A N 1
ATOM 1226 C CA . LEU A 1 162 ? 19.317 -7.877 -36.881 1.00 91.50 162 LEU A CA 1
ATOM 1227 C C . LEU A 1 162 ? 17.785 -7.913 -36.806 1.00 91.50 162 LEU A C 1
ATOM 1229 O O . LEU A 1 162 ? 17.208 -7.559 -35.780 1.00 91.50 162 LEU A O 1
ATOM 1233 N N . SER A 1 163 ? 17.129 -8.363 -37.878 1.00 92.44 163 SER A N 1
ATOM 1234 C CA . SER A 1 163 ? 15.666 -8.473 -37.926 1.00 92.44 163 SER A CA 1
ATOM 1235 C C . SER A 1 163 ? 15.140 -9.482 -36.901 1.00 92.44 163 SER A C 1
ATOM 1237 O O . SER A 1 163 ? 14.137 -9.216 -36.241 1.00 92.44 163 SER A O 1
ATOM 1239 N N . ARG A 1 164 ? 15.843 -10.609 -36.708 1.00 95.31 164 ARG A N 1
ATOM 1240 C CA . ARG A 1 164 ? 15.519 -11.591 -35.661 1.00 95.31 164 ARG A CA 1
ATOM 1241 C C . ARG A 1 164 ? 15.657 -11.005 -34.261 1.00 95.31 164 ARG A C 1
ATOM 1243 O O . ARG A 1 164 ? 14.725 -11.132 -33.474 1.00 95.31 164 ARG A O 1
ATOM 1250 N N . ARG A 1 165 ? 16.760 -10.309 -33.974 1.00 95.81 165 ARG A N 1
ATOM 1251 C CA . ARG A 1 165 ? 16.972 -9.667 -32.666 1.00 95.81 165 ARG A CA 1
ATOM 1252 C C . ARG A 1 165 ? 15.927 -8.597 -32.367 1.00 95.81 165 ARG A C 1
ATOM 1254 O O . ARG A 1 165 ? 15.457 -8.512 -31.242 1.00 95.81 165 ARG A O 1
ATOM 1261 N N . LEU A 1 166 ? 15.537 -7.798 -33.363 1.00 96.75 166 LEU A N 1
ATOM 1262 C CA . LEU A 1 166 ? 14.470 -6.806 -33.197 1.00 96.75 166 LEU A CA 1
ATOM 1263 C C . LEU A 1 166 ? 13.141 -7.470 -32.828 1.00 96.75 166 LEU A C 1
ATOM 1265 O O . LEU A 1 166 ? 12.490 -7.038 -31.880 1.00 96.75 166 LEU A O 1
ATOM 1269 N N . LEU A 1 167 ? 12.772 -8.546 -33.528 1.00 97.56 167 LEU A N 1
ATOM 1270 C CA . LEU A 1 167 ? 11.556 -9.297 -33.223 1.00 97.56 167 LEU A CA 1
ATOM 1271 C C . LEU A 1 167 ? 11.604 -9.918 -31.819 1.00 97.56 167 LEU A C 1
ATOM 1273 O O . LEU A 1 167 ? 10.609 -9.884 -31.100 1.00 97.56 167 LEU A O 1
ATOM 1277 N N . GLU A 1 168 ? 12.754 -10.457 -31.418 1.00 97.69 168 GLU A N 1
ATOM 1278 C CA . GLU A 1 168 ? 12.966 -11.016 -30.082 1.00 97.69 168 GLU A CA 1
ATOM 1279 C C . GLU A 1 168 ? 12.840 -9.941 -28.994 1.00 97.69 168 GLU A C 1
ATOM 1281 O O . GLU A 1 168 ? 12.131 -10.147 -28.011 1.00 97.69 168 GLU A O 1
ATOM 1286 N N . CYS A 1 169 ? 13.422 -8.755 -29.199 1.00 97.44 169 CYS A N 1
ATOM 1287 C CA . CYS A 1 169 ? 13.249 -7.623 -28.289 1.00 97.44 169 CYS A CA 1
ATOM 1288 C C . CYS A 1 169 ? 11.782 -7.180 -28.181 1.00 97.44 169 CYS A C 1
ATOM 1290 O O . CYS A 1 169 ? 11.308 -6.906 -27.080 1.00 97.44 169 CYS A O 1
ATOM 1292 N N . GLU A 1 170 ? 11.049 -7.119 -29.297 1.00 98.12 170 GLU A N 1
ATOM 1293 C CA . GLU A 1 170 ? 9.621 -6.780 -29.282 1.00 98.12 170 GLU A CA 1
ATOM 1294 C C . GLU A 1 170 ? 8.779 -7.831 -28.552 1.00 98.12 170 GLU A C 1
ATOM 1296 O O . GLU A 1 170 ? 7.813 -7.490 -27.863 1.00 98.12 170 GLU A O 1
ATOM 1301 N N . LEU A 1 171 ? 9.119 -9.110 -28.714 1.00 98.25 171 LEU A N 1
ATOM 1302 C CA . LEU A 1 171 ? 8.438 -10.210 -28.043 1.00 98.25 171 LEU A CA 1
ATOM 1303 C C . LEU A 1 171 ? 8.710 -10.162 -26.538 1.00 98.25 171 LEU A C 1
ATOM 1305 O O . LEU A 1 171 ? 7.756 -10.145 -25.762 1.00 98.25 171 LEU A O 1
ATOM 1309 N N . GLN A 1 172 ? 9.973 -10.007 -26.137 1.00 98.12 172 GLN A N 1
ATOM 1310 C CA . GLN A 1 172 ? 10.362 -9.859 -24.736 1.00 98.12 172 GLN A CA 1
ATOM 1311 C C . GLN A 1 172 ? 9.665 -8.660 -24.082 1.00 98.12 172 GLN A C 1
ATOM 1313 O O . GLN A 1 172 ? 9.093 -8.783 -23.003 1.00 98.12 172 GLN A O 1
ATOM 1318 N N . GLN A 1 173 ? 9.621 -7.511 -24.765 1.00 98.31 173 GLN A N 1
ATOM 1319 C CA . GLN A 1 173 ? 8.922 -6.329 -24.262 1.00 98.31 173 GLN A CA 1
ATOM 1320 C C . GLN A 1 173 ? 7.431 -6.609 -24.016 1.00 98.31 173 GLN A C 1
ATOM 1322 O O . GLN A 1 173 ? 6.868 -6.164 -23.014 1.00 98.31 173 GLN A O 1
ATOM 1327 N N . LYS A 1 174 ? 6.769 -7.332 -24.926 1.00 98.44 174 LYS A N 1
ATOM 1328 C CA . LYS A 1 174 ? 5.355 -7.702 -24.768 1.00 98.44 174 LYS A CA 1
ATOM 1329 C C . LYS A 1 174 ? 5.151 -8.671 -23.606 1.00 98.44 174 LYS A C 1
ATOM 1331 O O . LYS A 1 174 ? 4.178 -8.517 -22.870 1.00 98.44 174 LYS A O 1
ATOM 1336 N N . GLU A 1 175 ? 6.053 -9.630 -23.426 1.00 98.50 175 GLU A N 1
ATOM 1337 C CA . GLU A 1 175 ? 6.017 -10.564 -22.299 1.00 98.50 175 GLU A CA 1
ATOM 1338 C C . GLU A 1 175 ? 6.207 -9.855 -20.957 1.00 98.50 175 GLU A C 1
ATOM 1340 O O . GLU A 1 175 ? 5.457 -10.115 -20.016 1.00 98.50 175 GLU A O 1
ATOM 1345 N N . ASP A 1 176 ? 7.151 -8.920 -20.873 1.00 98.25 176 ASP A N 1
ATOM 1346 C CA . ASP A 1 176 ? 7.413 -8.157 -19.653 1.00 98.25 176 ASP A CA 1
ATOM 1347 C C . ASP A 1 176 ? 6.222 -7.260 -19.288 1.00 98.25 176 ASP A C 1
ATOM 1349 O O . ASP A 1 176 ? 5.822 -7.191 -18.123 1.00 98.25 176 ASP A O 1
ATOM 1353 N N . LEU A 1 177 ? 5.582 -6.633 -20.283 1.00 98.44 177 LEU A N 1
ATOM 1354 C CA . LEU A 1 177 ? 4.348 -5.869 -20.077 1.00 98.44 177 LEU A CA 1
ATOM 1355 C C . LEU A 1 177 ? 3.195 -6.756 -19.592 1.00 98.44 177 LEU A C 1
ATOM 1357 O O . LEU A 1 177 ? 2.472 -6.372 -18.671 1.00 98.44 177 LEU A O 1
ATOM 1361 N N . ALA A 1 178 ? 3.025 -7.942 -20.182 1.00 98.56 178 ALA A N 1
ATOM 1362 C CA . ALA A 1 178 ? 2.006 -8.894 -19.752 1.00 98.56 178 ALA A CA 1
ATOM 1363 C C . ALA A 1 178 ? 2.263 -9.383 -18.318 1.00 98.56 178 ALA A C 1
ATOM 1365 O O . ALA A 1 178 ? 1.333 -9.450 -17.513 1.00 98.56 178 ALA A O 1
ATOM 1366 N N . ARG A 1 179 ? 3.526 -9.661 -17.974 1.00 98.50 179 ARG A N 1
ATOM 1367 C CA . ARG A 1 179 ? 3.938 -10.057 -16.623 1.00 98.50 179 ARG A CA 1
ATOM 1368 C C . ARG A 1 179 ? 3.638 -8.964 -15.605 1.00 98.50 179 ARG A C 1
ATOM 1370 O O . ARG A 1 179 ? 2.985 -9.249 -14.609 1.00 98.50 179 ARG A O 1
ATOM 1377 N N . CYS A 1 180 ? 4.036 -7.726 -15.892 1.00 98.31 180 CYS A N 1
ATOM 1378 C CA . CYS A 1 180 ? 3.757 -6.569 -15.043 1.00 98.31 180 CYS A CA 1
ATOM 1379 C C . CYS A 1 180 ? 2.246 -6.377 -14.822 1.00 98.31 180 CYS A C 1
ATOM 1381 O O . CYS A 1 180 ? 1.800 -6.126 -13.703 1.00 98.31 180 CYS A O 1
ATOM 1383 N N . HIS A 1 181 ? 1.429 -6.566 -15.864 1.00 98.25 181 HIS A N 1
ATOM 1384 C CA . HIS A 1 181 ? -0.025 -6.485 -15.731 1.00 98.25 181 HIS A CA 1
ATOM 1385 C C . HIS A 1 181 ? -0.590 -7.571 -14.806 1.00 98.25 181 HIS A C 1
ATOM 1387 O O . HIS A 1 181 ? -1.376 -7.257 -13.912 1.00 98.25 181 HIS A O 1
ATOM 1393 N N . LEU A 1 182 ? -0.188 -8.831 -15.007 1.00 98.50 182 LEU A N 1
ATOM 1394 C CA . LEU A 1 182 ? -0.636 -9.963 -14.191 1.00 98.50 182 LEU A CA 1
ATOM 1395 C C . LEU A 1 182 ? -0.192 -9.831 -12.733 1.00 98.50 182 LEU A C 1
ATOM 1397 O O . LEU A 1 182 ? -0.976 -10.098 -11.825 1.00 98.50 182 LEU A O 1
ATOM 1401 N N . GLU A 1 183 ? 1.046 -9.399 -12.503 1.00 98.19 183 GLU A N 1
ATOM 1402 C CA . GLU A 1 183 ? 1.576 -9.149 -11.165 1.00 98.19 183 GLU A CA 1
ATOM 1403 C C . GLU A 1 183 ? 0.797 -8.030 -10.472 1.00 98.19 183 GLU A C 1
ATOM 1405 O O . GLU A 1 183 ? 0.287 -8.228 -9.371 1.00 98.19 183 GLU A O 1
ATOM 1410 N N . GLY A 1 184 ? 0.559 -6.915 -11.166 1.00 97.94 184 GLY A N 1
ATOM 1411 C CA . GLY A 1 184 ? -0.261 -5.833 -10.634 1.00 97.94 184 GLY A CA 1
ATOM 1412 C C . GLY A 1 184 ? -1.711 -6.248 -10.355 1.00 97.94 184 GLY A C 1
ATOM 1413 O O . GLY A 1 184 ? -2.311 -5.771 -9.394 1.00 97.94 184 GLY A O 1
ATOM 1414 N N . GLU A 1 185 ? -2.316 -7.118 -11.170 1.00 98.38 185 GLU A N 1
ATOM 1415 C CA . GLU A 1 185 ? -3.647 -7.675 -10.877 1.00 98.38 185 GLU A CA 1
ATOM 1416 C C . GLU A 1 185 ? -3.634 -8.572 -9.642 1.00 98.38 185 GLU A C 1
ATOM 1418 O O . GLU A 1 185 ? -4.518 -8.446 -8.793 1.00 98.38 185 GLU A O 1
ATOM 1423 N N . ARG A 1 186 ? -2.617 -9.425 -9.512 1.00 98.50 186 ARG A N 1
ATOM 1424 C CA . ARG A 1 186 ? -2.444 -10.307 -8.358 1.00 98.50 186 ARG A CA 1
ATOM 1425 C C . ARG A 1 186 ? -2.276 -9.518 -7.063 1.00 98.50 186 ARG A C 1
ATOM 1427 O O . ARG A 1 186 ? -2.940 -9.837 -6.082 1.00 98.50 186 ARG A O 1
ATOM 1434 N N . GLU A 1 187 ? -1.433 -8.491 -7.059 1.00 98.50 187 GLU A N 1
ATOM 1435 C CA . GLU A 1 187 ? -1.226 -7.632 -5.888 1.00 98.50 187 GLU A CA 1
ATOM 1436 C C . GLU A 1 187 ? -2.506 -6.891 -5.500 1.00 98.50 187 GLU A C 1
ATOM 1438 O O . GLU A 1 187 ? -2.878 -6.861 -4.328 1.00 98.50 187 GLU A O 1
ATOM 1443 N N . ARG A 1 188 ? -3.236 -6.341 -6.481 1.00 98.06 188 ARG A N 1
ATOM 1444 C CA . ARG A 1 188 ? -4.525 -5.681 -6.222 1.00 98.06 188 ARG A CA 1
ATOM 1445 C C . ARG A 1 188 ? -5.539 -6.631 -5.601 1.00 98.06 188 ARG A C 1
ATOM 1447 O O . ARG A 1 188 ? -6.263 -6.227 -4.694 1.00 98.06 188 ARG A O 1
ATOM 1454 N N . GLU A 1 189 ? -5.605 -7.866 -6.085 1.00 98.56 189 GLU A N 1
ATOM 1455 C CA . GLU A 1 189 ? -6.510 -8.865 -5.524 1.00 98.56 189 GLU A CA 1
ATOM 1456 C C . GLU A 1 189 ? -6.078 -9.283 -4.115 1.00 98.56 189 GLU A C 1
ATOM 1458 O O . GLU A 1 189 ? -6.911 -9.344 -3.217 1.00 98.56 189 GLU A O 1
ATOM 1463 N N . GLN A 1 190 ? -4.775 -9.446 -3.874 1.00 98.31 190 GLN A N 1
ATOM 1464 C CA . GLN A 1 190 ? -4.245 -9.744 -2.543 1.00 98.31 190 GLN A CA 1
ATOM 1465 C C . GLN A 1 190 ? -4.559 -8.635 -1.526 1.00 98.31 190 GLN A C 1
ATOM 1467 O O . GLN A 1 190 ? -4.947 -8.913 -0.392 1.00 98.31 190 GLN A O 1
ATOM 1472 N N . VAL A 1 191 ? -4.436 -7.367 -1.922 1.00 98.50 191 VAL A N 1
ATOM 1473 C CA . VAL A 1 191 ? -4.812 -6.235 -1.062 1.00 98.50 191 VAL A CA 1
ATOM 1474 C C . VAL A 1 191 ? -6.307 -6.270 -0.738 1.00 98.50 191 VAL A C 1
ATOM 1476 O O . VAL A 1 191 ? -6.686 -6.034 0.409 1.00 98.50 191 VAL A O 1
ATOM 1479 N N . ARG A 1 192 ? -7.166 -6.611 -1.708 1.00 98.44 192 ARG A N 1
ATOM 1480 C CA . ARG A 1 192 ? -8.610 -6.757 -1.463 1.00 98.44 192 ARG A CA 1
ATOM 1481 C C . ARG A 1 192 ? -8.891 -7.861 -0.457 1.00 98.44 192 ARG A C 1
ATOM 1483 O O . ARG A 1 192 ? -9.554 -7.581 0.539 1.00 98.44 192 ARG A O 1
ATOM 1490 N N . THR A 1 193 ? -8.337 -9.056 -0.659 1.00 98.44 193 THR A N 1
ATOM 1491 C CA . THR A 1 193 ? -8.556 -10.188 0.252 1.00 98.44 193 THR A CA 1
ATOM 1492 C C . THR A 1 193 ? -8.064 -9.885 1.663 1.00 98.44 193 THR A C 1
ATOM 1494 O O . THR A 1 193 ? -8.773 -10.164 2.626 1.00 98.44 193 THR A O 1
ATOM 1497 N N . ASN A 1 194 ? -6.897 -9.246 1.796 1.00 98.19 194 ASN A N 1
ATOM 1498 C CA . ASN A 1 194 ? -6.364 -8.855 3.101 1.00 98.19 194 ASN A CA 1
ATOM 1499 C C . ASN A 1 194 ? -7.281 -7.835 3.785 1.00 98.19 194 ASN A C 1
ATOM 1501 O O . ASN A 1 194 ? -7.640 -8.007 4.946 1.00 98.19 194 ASN A O 1
ATOM 1505 N N . SER A 1 195 ? -7.737 -6.816 3.050 1.00 97.81 195 SER A N 1
ATOM 1506 C CA . SER A 1 195 ? -8.642 -5.803 3.601 1.00 97.81 195 SER A CA 1
ATOM 1507 C C . SER A 1 195 ? -10.000 -6.379 4.021 1.00 97.81 195 SER A C 1
ATOM 1509 O O . SER A 1 195 ? -10.599 -5.924 4.995 1.00 97.81 195 SER A O 1
ATOM 1511 N N . GLU A 1 196 ? -10.507 -7.388 3.308 1.00 98.31 196 GLU A N 1
ATOM 1512 C CA . GLU A 1 196 ? -11.737 -8.090 3.676 1.00 98.31 196 GLU A CA 1
ATOM 1513 C C . GLU A 1 196 ? -11.540 -8.935 4.934 1.00 98.31 196 GLU A C 1
ATOM 1515 O O . GLU A 1 196 ? -12.392 -8.908 5.822 1.00 98.31 196 GLU A O 1
ATOM 1520 N N . GLN A 1 197 ? -10.400 -9.618 5.048 1.00 98.44 197 GLN A N 1
ATOM 1521 C CA . GLN A 1 197 ? -10.041 -10.389 6.233 1.00 98.44 197 GLN A CA 1
ATOM 1522 C C . GLN A 1 197 ? -9.896 -9.497 7.474 1.00 98.44 197 GLN A C 1
ATOM 1524 O O . GLN A 1 197 ? -10.457 -9.817 8.519 1.00 98.44 197 GLN A O 1
ATOM 1529 N N . GLU A 1 198 ? -9.221 -8.353 7.360 1.00 98.44 198 GLU A N 1
ATOM 1530 C CA . GLU A 1 198 ? -9.093 -7.386 8.459 1.00 98.44 198 GLU A CA 1
ATOM 1531 C C . GLU A 1 198 ? -10.459 -6.841 8.894 1.00 98.44 198 GLU A C 1
ATOM 1533 O O . GLU A 1 198 ? -10.756 -6.738 10.085 1.00 98.44 198 GLU A O 1
ATOM 1538 N N . ARG A 1 199 ? -11.344 -6.530 7.938 1.00 98.19 199 ARG A N 1
ATOM 1539 C CA . ARG A 1 199 ? -12.715 -6.088 8.244 1.00 98.19 199 ARG A CA 1
ATOM 1540 C C . ARG A 1 199 ? -13.520 -7.163 8.963 1.00 98.19 199 ARG A C 1
ATOM 1542 O O . ARG A 1 199 ? -14.288 -6.844 9.871 1.00 98.19 199 ARG A O 1
ATOM 1549 N N . GLU A 1 200 ? -13.372 -8.414 8.547 1.00 98.38 200 GLU A N 1
ATOM 1550 C CA . GLU A 1 200 ? -14.006 -9.562 9.188 1.00 98.38 200 GLU A CA 1
ATOM 1551 C C . GLU A 1 200 ? -13.503 -9.740 10.624 1.00 98.38 200 GLU A C 1
ATOM 1553 O O . GLU A 1 200 ? -14.303 -9.879 11.549 1.00 98.38 200 GLU A O 1
ATOM 1558 N N . GLU A 1 201 ? -12.191 -9.648 10.833 1.00 98.00 201 GLU A N 1
ATOM 1559 C CA . GLU A 1 201 ? -11.575 -9.737 12.154 1.00 98.00 201 GLU A CA 1
ATOM 1560 C C . GLU A 1 201 ? -12.060 -8.621 13.087 1.00 98.00 201 GLU A C 1
ATOM 1562 O O . GLU A 1 201 ? -12.490 -8.893 14.211 1.00 98.00 201 GLU A O 1
ATOM 1567 N N . ILE A 1 202 ? -12.077 -7.374 12.607 1.00 98.25 202 ILE A N 1
ATOM 1568 C CA . ILE A 1 202 ? -12.608 -6.236 13.363 1.00 98.25 202 ILE A CA 1
ATOM 1569 C C . ILE A 1 202 ? -14.071 -6.484 13.733 1.00 98.25 202 ILE A C 1
ATOM 1571 O O . ILE A 1 202 ? -14.449 -6.291 14.890 1.00 98.25 202 ILE A O 1
ATOM 1575 N N . ARG A 1 203 ? -14.897 -6.956 12.789 1.00 98.25 203 ARG A N 1
ATOM 1576 C CA . ARG A 1 203 ? -16.310 -7.256 13.057 1.00 98.25 203 ARG A CA 1
ATOM 1577 C C . ARG A 1 203 ? -16.455 -8.307 14.155 1.00 98.25 203 ARG A C 1
ATOM 1579 O O . ARG A 1 203 ? -17.182 -8.077 15.122 1.00 98.25 203 ARG A O 1
ATOM 1586 N N . MET A 1 204 ? -15.728 -9.414 14.043 1.00 97.75 204 MET A N 1
ATOM 1587 C CA . MET A 1 204 ? -15.736 -10.489 15.035 1.00 97.75 204 MET A CA 1
ATOM 1588 C C . MET A 1 204 ? -15.276 -9.998 16.413 1.00 97.75 204 MET A C 1
ATOM 1590 O O . MET A 1 204 ? -15.881 -10.340 17.430 1.00 97.75 204 MET A O 1
ATOM 1594 N N . ASN A 1 205 ? -14.246 -9.154 16.470 1.00 97.06 205 ASN A N 1
ATOM 1595 C CA . ASN A 1 205 ? -13.759 -8.578 17.722 1.00 97.06 205 ASN A CA 1
ATOM 1596 C C . ASN A 1 205 ? -14.779 -7.616 18.345 1.00 97.06 205 ASN A C 1
ATOM 1598 O O . ASN A 1 205 ? -15.026 -7.682 19.552 1.00 97.06 205 ASN A O 1
ATOM 1602 N N . CYS A 1 206 ? -15.450 -6.786 17.543 1.00 97.44 206 CYS A N 1
ATOM 1603 C CA . CYS A 1 206 ? -16.551 -5.949 18.017 1.00 97.44 206 CYS A CA 1
ATOM 1604 C C . CYS A 1 206 ? -17.709 -6.788 18.582 1.00 97.44 206 CYS A C 1
ATOM 1606 O O . CYS A 1 206 ? -18.246 -6.460 19.642 1.00 97.44 206 CYS A O 1
ATOM 1608 N N . GLU A 1 207 ? -18.082 -7.887 17.923 1.00 97.31 207 GLU A N 1
ATOM 1609 C CA . GLU A 1 207 ? -19.133 -8.794 18.400 1.00 97.31 207 GLU A CA 1
ATOM 1610 C C . GLU A 1 207 ? -18.757 -9.486 19.720 1.00 97.31 207 GLU A C 1
ATOM 1612 O O . GLU A 1 207 ? -19.587 -9.571 20.637 1.00 97.31 207 GLU A O 1
ATOM 1617 N N . LYS A 1 208 ? -17.498 -9.923 19.859 1.00 96.75 208 LYS A N 1
ATOM 1618 C CA . LYS A 1 208 ? -16.960 -10.469 21.116 1.00 96.75 208 LYS A CA 1
ATOM 1619 C C . LYS A 1 208 ? -17.010 -9.436 22.238 1.00 96.75 208 LYS A C 1
ATOM 1621 O O . LYS A 1 208 ? -17.533 -9.733 23.311 1.00 96.75 208 LYS A O 1
ATOM 1626 N N . LEU A 1 209 ? -16.538 -8.214 21.987 1.00 97.56 209 LEU A N 1
ATOM 1627 C CA . LEU A 1 209 ? -16.553 -7.123 22.967 1.00 97.56 209 LEU A CA 1
ATOM 1628 C C . LEU A 1 209 ? -17.976 -6.765 23.398 1.00 97.56 209 LEU A C 1
ATOM 1630 O O . LEU A 1 209 ? -18.239 -6.600 24.590 1.00 97.56 209 LEU A O 1
ATOM 1634 N N . LEU A 1 210 ? -18.915 -6.709 22.452 1.00 97.94 210 LEU A N 1
ATOM 1635 C CA . LEU A 1 210 ? -20.320 -6.455 22.754 1.00 97.94 210 LEU A CA 1
ATOM 1636 C C . LEU A 1 210 ? -20.925 -7.578 23.610 1.00 97.94 210 LEU A C 1
ATOM 1638 O O . LEU A 1 210 ? -21.688 -7.306 24.537 1.00 97.94 210 LEU A O 1
ATOM 1642 N N . SER A 1 211 ? -20.584 -8.834 23.321 1.00 97.44 211 SER A N 1
ATOM 1643 C CA . SER A 1 211 ? -21.034 -9.996 24.098 1.00 97.44 211 SER A CA 1
ATOM 1644 C C . SER A 1 211 ? -20.459 -9.980 25.517 1.00 97.44 211 SER A C 1
ATOM 1646 O O . SER A 1 211 ? -21.211 -10.125 26.481 1.00 97.44 211 SER A O 1
ATOM 1648 N N . ARG A 1 212 ? -19.159 -9.688 25.657 1.00 97.62 212 ARG A N 1
ATOM 1649 C CA . ARG A 1 212 ? -18.482 -9.476 26.946 1.00 97.62 212 ARG A CA 1
ATOM 1650 C C . ARG A 1 212 ? -19.158 -8.369 27.752 1.00 97.62 212 ARG A C 1
ATOM 1652 O O . ARG A 1 212 ? -19.540 -8.594 28.898 1.00 97.62 212 ARG A O 1
ATOM 1659 N N . HIS A 1 213 ? -19.403 -7.212 27.138 1.00 98.12 213 HIS A N 1
ATOM 1660 C CA . HIS A 1 213 ? -20.092 -6.092 27.781 1.00 98.12 213 HIS A CA 1
ATOM 1661 C C . HIS A 1 213 ? -21.497 -6.474 28.267 1.00 98.12 213 HIS A C 1
ATOM 1663 O O . HIS A 1 213 ? -21.874 -6.135 29.388 1.00 98.12 213 HIS A O 1
ATOM 1669 N N . LYS A 1 214 ? -22.276 -7.205 27.456 1.00 98.44 214 LYS A N 1
ATOM 1670 C CA . LYS A 1 214 ? -23.616 -7.681 27.839 1.00 98.44 214 LYS A CA 1
ATOM 1671 C C . LYS A 1 214 ? -23.577 -8.610 29.055 1.00 98.44 214 LYS A C 1
ATOM 1673 O O . LYS A 1 214 ? -24.426 -8.474 29.929 1.00 98.44 214 LYS A O 1
ATOM 1678 N N . LEU A 1 215 ? -22.605 -9.521 29.127 1.00 98.12 215 LEU A N 1
ATOM 1679 C CA . LEU A 1 215 ? -22.457 -10.441 30.261 1.00 98.12 215 LEU A CA 1
ATOM 1680 C C . LEU A 1 215 ? -22.044 -9.715 31.542 1.00 98.12 215 LEU A C 1
ATOM 1682 O O . LEU A 1 215 ? -22.650 -9.934 32.589 1.00 98.12 215 LEU A O 1
ATOM 1686 N N . LEU A 1 216 ? -21.074 -8.805 31.450 1.00 97.50 216 LEU A N 1
ATOM 1687 C CA . LEU A 1 216 ? -20.659 -7.979 32.586 1.00 97.50 216 LEU A CA 1
ATOM 1688 C C . LEU A 1 216 ? -21.815 -7.097 33.080 1.00 97.50 216 LEU A C 1
ATOM 1690 O O . LEU A 1 216 ? -22.074 -7.030 34.278 1.00 97.50 216 LEU A O 1
ATOM 1694 N N . SER A 1 217 ? -22.579 -6.501 32.159 1.00 98.12 217 SER A N 1
ATOM 1695 C CA . SER A 1 217 ? -23.775 -5.706 32.487 1.00 98.12 217 SER A CA 1
ATOM 1696 C C . SER A 1 217 ? -24.876 -6.534 33.159 1.00 98.12 217 SER A C 1
ATOM 1698 O O . SER A 1 217 ? -25.670 -5.998 33.926 1.00 98.12 217 SER A O 1
ATOM 1700 N N . ALA A 1 218 ? -24.935 -7.839 32.884 1.00 98.38 218 ALA A N 1
ATOM 1701 C CA . ALA A 1 218 ? -25.857 -8.769 33.532 1.00 98.38 218 ALA A CA 1
ATOM 1702 C C . ALA A 1 218 ? -25.359 -9.264 34.908 1.00 98.38 218 ALA A C 1
ATOM 1704 O O . ALA A 1 218 ? -26.038 -10.072 35.539 1.00 98.38 218 ALA A O 1
ATOM 1705 N N . GLY A 1 219 ? -24.193 -8.800 35.376 1.00 98.31 219 GLY A N 1
ATOM 1706 C CA . GLY A 1 219 ? -23.616 -9.171 36.670 1.00 98.31 219 GLY A CA 1
ATOM 1707 C C . GLY A 1 219 ? -22.816 -10.476 36.662 1.00 98.31 219 GLY A C 1
ATOM 1708 O O . GLY A 1 219 ? -22.543 -11.023 37.730 1.00 98.31 219 GLY A O 1
ATOM 1709 N N . VAL A 1 220 ? -22.440 -11.000 35.489 1.00 98.25 220 VAL A N 1
ATOM 1710 C CA . VAL A 1 220 ? -21.565 -12.180 35.412 1.00 98.25 220 VAL A CA 1
ATOM 1711 C C . VAL A 1 220 ? -20.154 -11.795 35.888 1.00 98.25 220 VAL A C 1
ATOM 1713 O O . VAL A 1 220 ? -19.619 -10.795 35.403 1.00 98.25 220 VAL A O 1
ATOM 1716 N N . PRO A 1 221 ? -19.523 -12.563 36.802 1.00 98.31 221 PRO A N 1
ATOM 1717 C CA . PRO A 1 221 ? -18.173 -12.273 37.280 1.00 98.31 221 PRO A CA 1
ATOM 1718 C C . PRO A 1 221 ? -17.146 -12.240 36.146 1.00 98.31 221 PRO A C 1
ATOM 1720 O O . PRO A 1 221 ? -17.176 -13.088 35.250 1.00 98.31 221 PRO A O 1
ATOM 1723 N N . ILE A 1 222 ? -16.203 -11.300 36.222 1.00 97.00 222 ILE A N 1
ATOM 1724 C CA . ILE A 1 222 ? -15.187 -11.075 35.185 1.00 97.00 222 ILE A CA 1
ATOM 1725 C C . ILE A 1 222 ? -14.371 -12.339 34.873 1.00 97.00 222 ILE A C 1
ATOM 1727 O O . ILE A 1 222 ? -14.214 -12.679 33.705 1.00 97.00 222 ILE A O 1
ATOM 1731 N N . ASP A 1 223 ? -14.001 -13.125 35.890 1.00 97.62 223 ASP A N 1
ATOM 1732 C CA . ASP A 1 223 ? -13.230 -14.369 35.733 1.00 97.62 223 ASP A CA 1
ATOM 1733 C C . ASP A 1 223 ? -13.950 -15.439 34.900 1.00 97.62 223 ASP A C 1
ATOM 1735 O O . ASP A 1 223 ? -13.318 -16.334 34.334 1.00 97.62 223 ASP A O 1
ATOM 1739 N N . VAL A 1 224 ? -15.286 -15.406 34.886 1.00 97.56 224 VAL A N 1
ATOM 1740 C CA . VAL A 1 224 ? -16.114 -16.319 34.088 1.00 97.56 224 VAL A CA 1
ATOM 1741 C C . VAL A 1 224 ? -16.215 -15.801 32.656 1.00 97.56 224 VAL A C 1
ATOM 1743 O O . VAL A 1 224 ? -16.128 -16.587 31.714 1.00 97.56 224 VAL A O 1
ATOM 1746 N N . VAL A 1 225 ? -16.360 -14.484 32.483 1.00 97.56 225 VAL A N 1
ATOM 1747 C CA . VAL A 1 225 ? -16.448 -13.852 31.161 1.00 97.56 225 VAL A CA 1
ATOM 1748 C C . VAL A 1 225 ? -15.123 -13.948 30.407 1.00 97.56 225 VAL A C 1
ATOM 1750 O O . VAL A 1 225 ? -15.135 -14.319 29.239 1.00 97.56 225 VAL A O 1
ATOM 1753 N N . ASP A 1 226 ? -13.992 -13.708 31.068 1.00 96.56 226 ASP A N 1
ATOM 1754 C CA . ASP A 1 226 ? -12.662 -13.756 30.447 1.00 96.56 226 ASP A CA 1
ATOM 1755 C C . ASP A 1 226 ? -12.251 -15.188 30.069 1.00 96.56 226 ASP A C 1
ATOM 1757 O O . ASP A 1 226 ? -11.569 -15.399 29.068 1.00 96.56 226 ASP A O 1
ATOM 1761 N N . ARG A 1 227 ? -12.742 -16.200 30.801 1.00 96.12 227 ARG A N 1
ATOM 1762 C CA . ARG A 1 227 ? -12.605 -17.611 30.403 1.00 96.12 227 ARG A CA 1
ATOM 1763 C C . ARG A 1 227 ? -13.411 -17.962 29.150 1.00 96.12 227 ARG A C 1
ATOM 1765 O O . ARG A 1 227 ? -12.994 -18.837 28.397 1.00 96.12 227 ARG A O 1
ATOM 1772 N N . ALA A 1 228 ? -14.564 -17.327 28.943 1.00 93.62 228 ALA A N 1
ATOM 1773 C CA . ALA A 1 228 ? -15.439 -17.590 27.800 1.00 93.62 228 ALA A CA 1
ATOM 1774 C C . ALA A 1 228 ? -15.085 -16.748 26.559 1.00 93.62 228 ALA A C 1
ATOM 1776 O O . ALA A 1 228 ? -15.272 -17.206 25.433 1.00 93.62 228 ALA A O 1
ATOM 1777 N N . PHE A 1 229 ? -14.573 -15.532 26.758 1.00 93.12 229 PHE A N 1
ATOM 1778 C CA . PHE A 1 229 ? -14.226 -14.572 25.711 1.00 93.12 229 PHE A CA 1
ATOM 1779 C C . PHE A 1 229 ? -12.843 -13.967 25.992 1.00 93.12 229 PHE A C 1
ATOM 1781 O O . PHE A 1 229 ? -12.767 -12.828 26.461 1.00 93.12 229 PHE A O 1
ATOM 1788 N N . PRO A 1 230 ? -11.756 -14.713 25.723 1.00 86.25 230 PRO A N 1
ATOM 1789 C CA . PRO A 1 230 ? -10.409 -14.182 25.866 1.00 86.25 230 PRO A CA 1
ATOM 1790 C C . PRO A 1 230 ? -10.186 -13.043 24.864 1.00 86.25 230 PRO A C 1
ATOM 1792 O O . PRO A 1 230 ? -10.615 -13.129 23.706 1.00 86.25 230 PRO A O 1
ATOM 1795 N N . LEU A 1 231 ? -9.550 -11.979 25.354 1.00 80.12 231 LEU A N 1
ATOM 1796 C CA . LEU A 1 231 ? -9.051 -10.861 24.555 1.00 80.12 231 LEU A CA 1
ATOM 1797 C C . LEU A 1 231 ? -7.642 -11.157 24.047 1.00 80.12 231 LEU A C 1
ATOM 1799 O O . LEU A 1 231 ? -6.866 -11.766 24.817 1.00 80.12 231 LEU A O 1
#

Foldseek 3Di:
DVVQVVLLVVLCVVCVVVVNNVCVVVVNDDPVSVVVSCVSHVCNVVCVVVVVVVPPPDPPDDPDDDDDDDDDDDDDDDDDDDDDDDDDDDDDDDDDDDDDDDDDDDDDDDDDDDDDDPPPPPPPDDDPDDDPDPPDDDDDDDDDDPDDDPDPPVVVVVVVVVVVVVVVVVVVVVVVVVVVVVVVVVVVVVVVVVVVVVVVVVVVVVVLVVVLVVCVVVVNDPVVSCVVRPD

Organism: Phytophthora sojae (strain P6497) (NCBI:txid1094619)

Secondary structure (DSSP, 8-state):
-HHHHHHHHHHHHHHHHTT-HHHHHHT-S-THHHHHHHHH-TTHHHHHHHHHHHH-S-----------------------------------------------------------------------SSS-S---------------S--SSHHHHHHHHHHHHHHHHHHHHHHHHHHHHHHHHHHHHHHHHHHHHHHHHHHHHHHHHHHHHHHHHTT--HHHHHHHS--

Radius of gyration: 38.36 Å; chains: 1; bounding box: 89×52×114 Å

pLDDT: mean 70.65, std 23.84, range [31.97, 98.56]

Sequence (231 aa):
MLALADQCDSAAAWLQQGGMIELYHRGEADQNLPVQVEQRCPHYQELSRFFQAVVEVPSAVSVSDNSNGAPALVAPEPARNMQELDANAAGPRDKQKRKREPRTNSAPSKKRQKQETRRSTAAASVLQSAKNAARSASPAATRQSEGDFTDTAASRDTKDDLSRRLLECELQQKEDLARCHLEGEREREQVRTNSEQEREEIRMNCEKLLSRHKLLSAGVPIDVVDRAFPL